Protein AF-W7RPE2-F1 (afdb_monomer_lite)

Organism: NCBI:txid1400869

Sequence (243 aa):
MKKHIITFIVGAVLLGYTIPGNITFANENDTIQVTQNTLVLENIQQNDRIDFTDFDLEKEIDSLPSVHEMTVEEKKLFDELVNEEVGKHGQANPELYKQVLTDFFDESSGHAGDLNYAANVLENKTLINNDISTMGWDWIPDIKIGTNLAGSILNVAIGVAVGGGVGAIQGFIVAKGKKEAQRIFTKTVTSKLTEWGAPKLAIFVGAAVAIALDYSDIGAKIAEYLDSKDSKPNNGWIEIYEF

Radius of gyration: 23.27 Å; chains: 1; bounding box: 54×70×54 Å

Foldseek 3Di:
DDDDWDWDADADDDPPDGDGDTDTDPDPPDDDPPDVPDPDPPDPPDDPPPPLVPPPVDDDDPDQAALVPDDPLLVVQLLQLLLVLLVVQVVVHSVQSSVLLNLCRHVVNVCPLPQVCSACSVVVVPPPPPVPDDPDVPPDPFRKHFLSSQLSNLSSQLQSLLPGHPCSLVVCCVVPNLVVSLVSSLSSNCVSLVSNQQNVLSSCSSVQQSVLNVDPSSSSSSSLSSQCVAPNRPPRMHTNPRD

Secondary structure (DSSP, 8-state):
-PPPP--------STT----PPP--SSTT------S---------S-----GGG----S---PPPPGGGS-HHHHHHHHHHHHHHHHHH-TT-HHHHHHHHHHHH-GGGT-TT-HHHHHHHHTT--S-------TTT--S---EEEHHHHHHHHHHHHHHHTT-STTHHHHHHHHH-HHHHHHHHHHHHHHHHHHTT-TTTHHHHHHHHHHHTTSS-HHHHHHHHHHTTSSSTTSSEEESS--

pLDDT: mean 70.47, std 23.8, range [27.98, 95.81]

Structure (mmCIF, N/CA/C/O backbone):
data_AF-W7RPE2-F1
#
_entry.id   AF-W7RPE2-F1
#
loop_
_atom_site.group_PDB
_atom_site.id
_atom_site.type_symbol
_atom_site.label_atom_id
_atom_site.label_alt_id
_atom_site.label_comp_id
_atom_site.label_asym_id
_atom_site.label_entity_id
_atom_site.label_seq_id
_atom_site.pdbx_PDB_ins_code
_atom_site.Cartn_x
_atom_site.Cartn_y
_atom_site.Cartn_z
_atom_site.occupancy
_atom_site.B_iso_or_equiv
_atom_site.auth_seq_id
_atom_site.auth_comp_id
_atom_site.auth_asym_id
_atom_site.auth_atom_id
_atom_site.pdbx_PDB_model_num
ATOM 1 N N . MET A 1 1 ? -31.484 -53.848 17.683 1.00 37.12 1 MET A N 1
ATOM 2 C CA . MET A 1 1 ? -30.525 -53.091 18.519 1.00 37.12 1 MET A CA 1
ATOM 3 C C . MET A 1 1 ? -31.069 -51.684 18.706 1.00 37.12 1 MET A C 1
ATOM 5 O O . MET A 1 1 ? -31.415 -51.058 17.712 1.00 37.12 1 MET A O 1
ATOM 9 N N . LYS A 1 2 ? -31.254 -51.230 19.953 1.00 29.64 2 LYS A N 1
ATOM 10 C CA . LYS A 1 2 ? -31.721 -49.866 20.251 1.00 29.64 2 LYS A CA 1
ATOM 11 C C . LYS A 1 2 ? -30.578 -48.892 19.942 1.00 29.64 2 LYS A C 1
ATOM 13 O O . LYS A 1 2 ? -29.489 -49.080 20.465 1.00 29.64 2 LYS A O 1
ATOM 18 N N . LYS A 1 3 ? -30.814 -47.896 19.083 1.00 33.03 3 LYS A N 1
ATOM 19 C CA . LYS A 1 3 ? -29.868 -46.793 18.855 1.00 33.03 3 LYS A CA 1
ATOM 20 C C . LYS A 1 3 ? -29.970 -45.831 20.039 1.00 33.03 3 LYS A C 1
ATOM 22 O O . LYS A 1 3 ? -31.058 -45.326 20.309 1.00 33.03 3 LYS A O 1
ATOM 27 N N . HIS A 1 4 ? -28.870 -45.607 20.749 1.00 30.17 4 HIS A N 1
ATOM 28 C CA . HIS A 1 4 ? -28.770 -44.536 21.734 1.00 30.17 4 HIS A CA 1
ATOM 29 C C . HIS A 1 4 ? -28.265 -43.281 21.023 1.00 30.17 4 HIS A C 1
ATOM 31 O O . HIS A 1 4 ? -27.186 -43.278 20.445 1.00 30.17 4 HIS A O 1
ATOM 37 N N . ILE A 1 5 ? -29.100 -42.243 20.997 1.00 32.38 5 ILE A N 1
ATOM 38 C CA . ILE A 1 5 ? -28.743 -40.930 20.460 1.00 32.38 5 ILE A CA 1
ATOM 39 C C . ILE A 1 5 ? -28.121 -40.155 21.619 1.00 32.38 5 ILE A C 1
ATOM 41 O O . ILE A 1 5 ? -28.799 -39.903 22.614 1.00 32.38 5 ILE A O 1
ATOM 45 N N . ILE A 1 6 ? -26.842 -39.808 21.501 1.00 34.44 6 ILE A N 1
ATOM 46 C CA . ILE A 1 6 ? -26.163 -38.909 22.436 1.00 34.44 6 ILE A CA 1
ATOM 47 C C . ILE A 1 6 ? -25.953 -37.584 21.704 1.00 34.44 6 ILE A C 1
ATOM 49 O O . ILE A 1 6 ? -25.264 -37.531 20.688 1.00 34.44 6 ILE A O 1
ATOM 53 N N . THR A 1 7 ? -26.591 -36.526 22.199 1.00 33.78 7 THR A N 1
ATOM 54 C CA . THR A 1 7 ? -26.496 -35.167 21.653 1.00 33.78 7 THR A CA 1
ATOM 55 C C . THR A 1 7 ? -25.510 -34.363 22.493 1.00 33.78 7 THR A C 1
ATOM 57 O O . THR A 1 7 ? -25.708 -34.228 23.699 1.00 33.78 7 THR A O 1
ATOM 60 N N . PHE A 1 8 ? -24.479 -33.798 21.865 1.00 30.08 8 PHE A N 1
ATOM 61 C CA . PHE A 1 8 ? -23.602 -32.806 22.488 1.00 30.08 8 PHE A CA 1
ATOM 62 C C . PHE A 1 8 ? -23.803 -31.446 21.820 1.00 30.08 8 PHE A C 1
ATOM 64 O O . PHE A 1 8 ? -23.821 -31.351 20.596 1.00 30.08 8 PHE A O 1
ATOM 71 N N . ILE A 1 9 ? -23.937 -30.398 22.635 1.00 32.81 9 ILE A N 1
ATOM 72 C CA . ILE A 1 9 ? -23.959 -29.006 22.180 1.00 32.81 9 ILE A CA 1
ATOM 73 C C . ILE A 1 9 ? -22.519 -28.496 22.240 1.00 32.81 9 ILE A C 1
ATOM 75 O O . ILE A 1 9 ? -21.956 -28.375 23.327 1.00 32.81 9 ILE A O 1
ATOM 79 N N . VAL A 1 10 ? -21.920 -28.196 21.088 1.00 35.25 10 VAL A N 1
ATOM 80 C CA . VAL A 1 10 ? -20.624 -27.507 21.023 1.00 35.25 10 VAL A CA 1
ATOM 81 C C . VAL A 1 10 ? -20.899 -26.020 20.824 1.00 35.25 10 VAL A C 1
ATOM 83 O O . VAL A 1 10 ? -21.391 -25.609 19.778 1.00 35.25 10 VAL A O 1
ATOM 86 N N . GLY A 1 11 ? -20.631 -25.213 21.851 1.00 29.70 11 GLY A N 1
ATOM 87 C CA . GLY A 1 11 ? -20.776 -23.760 21.785 1.00 29.70 11 GLY A CA 1
ATOM 88 C C . GLY A 1 11 ? -19.492 -23.098 21.292 1.00 29.70 11 GLY A C 1
ATOM 89 O O . GLY A 1 11 ? -18.491 -23.109 22.004 1.00 29.70 11 GLY A O 1
ATOM 90 N N . ALA A 1 12 ? -19.522 -22.481 20.111 1.00 36.66 12 ALA A N 1
ATOM 91 C CA . ALA A 1 12 ? -18.551 -21.452 19.750 1.00 36.66 12 ALA A CA 1
ATOM 92 C C . ALA A 1 12 ? -19.013 -20.123 20.368 1.00 36.66 12 ALA A C 1
ATOM 94 O O . ALA A 1 12 ? -20.114 -19.655 20.083 1.00 36.66 12 ALA A O 1
ATOM 95 N N . VAL A 1 13 ? -18.202 -19.533 21.251 1.00 29.17 13 VAL A N 1
ATOM 96 C CA . VAL A 1 13 ? -18.510 -18.244 21.889 1.00 29.17 13 VAL A CA 1
ATOM 97 C C . VAL A 1 13 ? -18.000 -17.121 20.987 1.00 29.17 13 VAL A C 1
ATOM 99 O O . VAL A 1 13 ? -16.856 -16.695 21.097 1.00 29.17 13 VAL A O 1
ATOM 102 N N . LEU A 1 14 ? -18.863 -16.638 20.093 1.00 32.47 14 LEU A N 1
ATOM 103 C CA . LEU A 1 14 ? -18.762 -15.303 19.504 1.00 32.47 14 LEU A CA 1
ATOM 104 C C . LEU A 1 14 ? -19.916 -14.476 20.075 1.00 32.47 14 LEU A C 1
ATOM 106 O O . LEU A 1 14 ? -21.063 -14.909 20.003 1.00 32.47 14 LEU A O 1
ATOM 110 N N . LEU A 1 15 ? -19.586 -13.332 20.683 1.00 32.62 15 LEU A N 1
ATOM 111 C CA . LEU A 1 15 ? -20.485 -12.259 21.140 1.00 32.62 15 LEU A CA 1
ATOM 112 C C . LEU A 1 15 ? -21.997 -12.586 21.065 1.00 32.62 15 LEU A C 1
ATOM 114 O O . LEU A 1 15 ? -22.701 -12.169 20.150 1.00 32.62 15 LEU A O 1
ATOM 118 N N . GLY A 1 16 ? -22.494 -13.322 22.064 1.00 30.84 16 GLY A N 1
ATOM 119 C CA . GLY A 1 16 ? -23.918 -13.373 22.414 1.00 30.84 16 GLY A CA 1
ATOM 120 C C . GLY A 1 16 ? -24.843 -14.312 21.630 1.00 30.84 16 GLY A C 1
ATOM 121 O O . GLY A 1 16 ? -26.014 -14.370 21.994 1.00 30.84 16 GLY A O 1
ATOM 122 N N . TYR A 1 17 ? -24.378 -15.079 20.638 1.00 27.98 17 TYR A N 1
ATOM 123 C CA . TYR A 1 17 ? -25.250 -16.022 19.918 1.00 27.98 17 TYR A CA 1
ATOM 124 C C . TYR A 1 17 ? -24.670 -17.440 19.866 1.00 27.98 17 TYR A C 1
ATOM 126 O O . TYR A 1 17 ? -23.642 -17.693 19.245 1.00 27.98 17 TYR A O 1
ATOM 134 N N . THR A 1 18 ? -25.361 -18.392 20.499 1.00 30.91 18 THR A N 1
ATOM 135 C CA . THR A 1 18 ? -25.137 -19.831 20.313 1.00 30.91 18 THR A CA 1
ATOM 136 C C . THR A 1 18 ? -25.846 -20.295 19.043 1.00 30.91 18 THR A C 1
ATOM 138 O O . THR A 1 18 ? -27.068 -20.212 18.946 1.00 30.91 18 THR A O 1
ATOM 141 N N . ILE A 1 19 ? -25.094 -20.820 18.072 1.00 33.44 19 ILE A N 1
ATOM 142 C CA . ILE A 1 19 ? -25.664 -21.522 16.915 1.00 33.44 19 ILE A CA 1
ATOM 143 C C . ILE A 1 19 ? -25.763 -23.010 17.285 1.00 33.44 19 ILE A C 1
ATOM 145 O O . ILE A 1 19 ? -24.725 -23.656 17.438 1.00 33.44 19 ILE A O 1
ATOM 149 N N . PRO A 1 20 ? -26.964 -23.588 17.471 1.00 35.53 20 PRO A N 1
ATOM 150 C CA . PRO A 1 20 ? -27.087 -25.015 17.732 1.00 35.53 20 PRO A CA 1
ATOM 151 C C . PRO A 1 20 ? -26.826 -25.804 16.442 1.00 35.53 20 PRO A C 1
ATOM 153 O O . PRO A 1 20 ? -27.661 -25.842 15.541 1.00 35.53 20 PRO A O 1
ATOM 156 N N . GLY A 1 21 ? -25.662 -26.446 16.354 1.00 39.09 21 GLY A N 1
ATOM 157 C CA . GLY A 1 21 ? -25.383 -27.489 15.368 1.00 39.09 21 GLY A CA 1
ATOM 158 C C . GLY A 1 21 ? -25.576 -28.871 15.991 1.00 39.09 21 GLY A C 1
ATOM 159 O O . GLY A 1 21 ? -25.009 -29.152 17.044 1.00 39.09 21 GLY A O 1
ATOM 160 N N . ASN A 1 22 ? -26.358 -29.743 15.349 1.00 36.03 22 ASN A N 1
ATOM 161 C CA . ASN A 1 22 ? -26.479 -31.146 15.749 1.00 36.03 22 ASN A CA 1
ATOM 162 C C . ASN A 1 22 ? -25.513 -32.001 14.925 1.00 36.03 22 ASN A C 1
ATOM 164 O O . ASN A 1 22 ? -25.646 -32.086 13.706 1.00 36.03 22 ASN A O 1
ATOM 168 N N . ILE A 1 23 ? -24.588 -32.686 15.595 1.00 41.56 23 ILE A N 1
ATOM 169 C CA . ILE A 1 23 ? -23.753 -33.731 14.992 1.00 41.56 23 ILE A CA 1
ATOM 170 C C . ILE A 1 23 ? -24.341 -35.081 15.411 1.00 41.56 23 ILE A C 1
ATOM 172 O O . ILE A 1 23 ? -24.582 -35.311 16.596 1.00 41.56 23 ILE A O 1
ATOM 176 N N . THR A 1 24 ? -24.611 -35.964 14.447 1.00 37.72 24 THR A N 1
ATOM 177 C CA . THR A 1 24 ? -25.163 -37.304 14.709 1.00 37.72 24 THR A CA 1
ATOM 178 C C . THR A 1 24 ? -24.114 -38.358 14.373 1.00 37.72 24 THR A C 1
ATOM 180 O O . THR A 1 24 ? -23.660 -38.423 13.234 1.00 37.72 24 THR A O 1
ATOM 183 N N . PHE A 1 25 ? -23.748 -39.193 15.345 1.00 40.16 25 PHE A N 1
ATOM 184 C CA . PHE A 1 25 ? -22.798 -40.294 15.159 1.00 40.16 25 PHE A CA 1
ATOM 185 C C . PHE A 1 25 ? -23.534 -41.592 14.815 1.00 40.16 25 PHE A C 1
ATOM 187 O O . PHE A 1 25 ? -24.585 -41.891 15.388 1.00 40.16 25 PHE A O 1
ATOM 194 N N . ALA A 1 26 ? -22.992 -42.373 13.878 1.00 41.56 26 ALA A N 1
ATOM 195 C CA . ALA A 1 26 ? -23.563 -43.663 13.493 1.00 41.56 26 ALA A CA 1
ATOM 196 C C . ALA A 1 26 ? -23.026 -44.837 14.337 1.00 41.56 26 ALA A C 1
ATOM 198 O O . ALA A 1 26 ? -23.687 -45.878 14.386 1.00 41.56 26 ALA A O 1
ATOM 199 N N . ASN A 1 27 ? -21.875 -44.684 15.009 1.00 41.78 27 ASN A N 1
ATOM 200 C CA . ASN A 1 27 ? -21.252 -45.727 15.828 1.00 41.78 27 ASN A CA 1
ATOM 201 C C . ASN A 1 27 ? -20.347 -45.143 16.937 1.00 41.78 27 ASN A C 1
ATOM 203 O O . ASN A 1 27 ? -19.791 -44.061 16.777 1.00 41.78 27 ASN A O 1
ATOM 207 N N . GLU A 1 28 ? -20.175 -45.869 18.046 1.00 43.28 28 GLU A N 1
ATOM 208 C CA . GLU A 1 28 ? -19.451 -45.426 19.258 1.00 43.28 28 GLU A CA 1
ATOM 209 C C . GLU A 1 28 ? -17.918 -45.347 19.084 1.00 43.28 28 GLU A C 1
ATOM 211 O O . GLU A 1 28 ? -17.230 -44.830 19.959 1.00 43.28 28 GLU A O 1
ATOM 216 N N . ASN A 1 29 ? -17.382 -45.812 17.948 1.00 44.03 29 ASN A N 1
ATOM 217 C CA . ASN A 1 29 ? -15.938 -45.918 17.695 1.00 44.03 29 ASN A CA 1
ATOM 218 C C . ASN A 1 29 ? -15.415 -45.008 16.566 1.00 44.03 29 ASN A C 1
ATOM 220 O O . ASN A 1 29 ? -14.257 -45.145 16.171 1.00 44.03 29 ASN A O 1
ATOM 224 N N . ASP A 1 30 ? -16.228 -44.091 16.034 1.00 39.81 30 ASP A N 1
ATOM 225 C CA . ASP A 1 30 ? -15.765 -43.144 15.012 1.00 39.81 30 ASP A CA 1
ATOM 226 C C . ASP A 1 30 ? -14.932 -42.023 15.662 1.00 39.81 30 ASP A C 1
ATOM 228 O O . ASP A 1 30 ? -15.460 -41.078 16.247 1.00 39.81 30 ASP A O 1
ATOM 232 N N . THR A 1 31 ? -13.602 -42.113 15.571 1.00 37.03 31 THR A N 1
ATOM 233 C CA . THR A 1 31 ? -12.687 -41.032 15.975 1.00 37.03 31 THR A CA 1
ATOM 234 C C . THR A 1 31 ? -12.569 -39.971 14.879 1.00 37.03 31 THR A C 1
ATOM 236 O O . THR A 1 31 ? -12.119 -40.272 13.774 1.00 37.03 31 THR A O 1
ATOM 239 N N . ILE A 1 32 ? -12.896 -38.715 15.200 1.00 40.19 32 ILE A N 1
ATOM 240 C CA . ILE A 1 32 ? -12.646 -37.554 14.332 1.00 40.19 32 ILE A CA 1
ATOM 241 C C . ILE A 1 32 ? -11.187 -37.105 14.503 1.00 40.19 32 ILE A C 1
ATOM 243 O O . ILE A 1 32 ? -10.803 -36.613 15.562 1.00 40.19 32 ILE A O 1
ATOM 247 N N . GLN A 1 33 ? -10.382 -37.219 13.447 1.00 31.95 33 GLN A N 1
ATOM 248 C CA . GLN A 1 33 ? -9.136 -36.457 13.311 1.00 31.95 33 GLN A CA 1
ATOM 249 C C . GLN A 1 33 ? -9.507 -35.054 12.813 1.00 31.95 33 GLN A C 1
ATOM 251 O O . GLN A 1 33 ? -9.778 -34.864 11.626 1.00 31.95 33 GLN A O 1
ATOM 256 N N . VAL A 1 34 ? -9.570 -34.070 13.715 1.00 35.16 34 VAL A N 1
ATOM 257 C CA . VAL A 1 34 ? -9.759 -32.661 13.336 1.00 35.16 34 VAL A CA 1
ATOM 258 C C . VAL A 1 34 ? -8.473 -32.179 12.668 1.00 35.16 34 VAL A C 1
ATOM 260 O O . VAL A 1 34 ? -7.540 -31.726 13.324 1.00 35.16 34 VAL A O 1
ATOM 263 N N . THR A 1 35 ? -8.413 -32.302 11.346 1.00 27.98 35 THR A N 1
ATOM 264 C CA . THR A 1 35 ? -7.398 -31.625 10.537 1.00 27.98 35 THR A CA 1
ATOM 265 C C . THR A 1 35 ? -7.920 -30.214 10.279 1.00 27.98 35 THR A C 1
ATOM 267 O O . THR A 1 35 ? -9.010 -30.069 9.733 1.00 27.98 35 THR A O 1
ATOM 270 N N . GLN A 1 36 ? -7.187 -29.171 10.681 1.00 35.00 36 GLN A N 1
ATOM 271 C CA . GLN A 1 36 ? -7.618 -27.761 10.603 1.00 35.00 36 GLN A CA 1
ATOM 272 C C . GLN A 1 36 ? -7.853 -27.200 9.182 1.00 35.00 36 GLN A C 1
ATOM 274 O O . GLN A 1 36 ? -8.081 -26.007 9.026 1.00 35.00 36 GLN A O 1
ATOM 279 N N . ASN A 1 37 ? -7.874 -28.033 8.143 1.00 34.44 37 ASN A N 1
ATOM 280 C CA . ASN A 1 37 ? -7.958 -27.601 6.750 1.00 34.44 37 ASN A CA 1
ATOM 281 C C . ASN A 1 37 ? -9.188 -28.165 6.033 1.00 34.44 37 ASN A C 1
ATOM 283 O O . ASN A 1 37 ? -9.047 -28.761 4.972 1.00 34.44 37 ASN A O 1
ATOM 287 N N . THR A 1 38 ? -10.390 -27.975 6.586 1.00 31.88 38 THR A N 1
ATOM 288 C CA . THR A 1 38 ? -11.629 -28.287 5.853 1.00 31.88 38 THR A CA 1
ATOM 289 C C . THR A 1 38 ? -12.805 -27.426 6.332 1.00 31.88 38 THR A C 1
ATOM 291 O O . THR A 1 38 ? -13.733 -27.917 6.966 1.00 31.88 38 THR A O 1
ATOM 294 N N . LEU A 1 39 ? -12.797 -26.129 6.015 1.00 32.56 39 LEU A N 1
ATOM 295 C CA . LEU A 1 39 ? -14.050 -25.398 5.796 1.00 32.56 39 LEU A CA 1
ATOM 296 C C . LEU A 1 39 ? -14.233 -25.302 4.285 1.00 32.56 39 LEU A C 1
ATOM 298 O O . LEU A 1 39 ? -13.661 -24.446 3.616 1.00 32.56 39 LEU A O 1
ATOM 302 N N . VAL A 1 40 ? -14.955 -26.287 3.754 1.00 31.06 40 VAL A N 1
ATOM 303 C CA . VAL A 1 40 ? -15.315 -26.382 2.343 1.00 31.06 40 VAL A CA 1
ATOM 304 C C . VAL A 1 40 ? -16.199 -25.193 1.984 1.00 31.06 40 VAL A C 1
ATOM 306 O O . VAL A 1 40 ? -17.239 -24.953 2.595 1.00 31.06 40 VAL A O 1
ATOM 309 N N . LEU A 1 41 ? -15.738 -24.472 0.967 1.00 34.91 41 LEU A N 1
ATOM 310 C CA . LEU A 1 41 ? -16.466 -23.508 0.157 1.00 34.91 41 LEU A CA 1
ATOM 311 C C . LEU A 1 41 ? -17.686 -24.179 -0.489 1.00 34.91 41 LEU A C 1
ATOM 313 O O . LEU A 1 41 ? -17.629 -24.610 -1.634 1.00 34.91 41 LEU A O 1
ATOM 317 N N . GLU A 1 42 ? -18.805 -24.249 0.220 1.00 32.47 42 GLU A N 1
ATOM 318 C CA . GLU A 1 42 ? -20.094 -24.600 -0.377 1.00 32.47 42 GLU A CA 1
ATOM 319 C C . GLU A 1 42 ? -21.146 -23.583 0.057 1.00 32.47 42 GLU A C 1
ATOM 321 O O . GLU A 1 42 ? -21.873 -23.785 1.024 1.00 32.47 42 GLU A O 1
ATOM 326 N N . ASN A 1 43 ? -21.145 -22.434 -0.633 1.00 31.16 43 ASN A N 1
ATOM 327 C CA . ASN A 1 43 ? -22.331 -21.658 -1.037 1.00 31.16 43 ASN A CA 1
ATOM 328 C C . ASN A 1 43 ? -21.941 -20.336 -1.730 1.00 31.16 43 ASN A C 1
ATOM 330 O O . ASN A 1 43 ? -22.475 -19.275 -1.420 1.00 31.16 43 ASN A O 1
ATOM 334 N N . ILE A 1 44 ? -21.045 -20.385 -2.722 1.00 35.22 44 ILE A N 1
ATOM 335 C CA . ILE A 1 44 ? -21.031 -19.339 -3.755 1.00 35.22 44 ILE A CA 1
ATOM 336 C C . ILE A 1 44 ? -21.956 -19.834 -4.864 1.00 35.22 44 ILE A C 1
ATOM 338 O O . ILE A 1 44 ? -21.518 -20.363 -5.885 1.00 35.22 44 ILE A O 1
ATOM 342 N N . GLN A 1 45 ? -23.266 -19.726 -4.632 1.00 33.38 45 GLN A N 1
ATOM 343 C CA . GLN A 1 45 ? -24.191 -19.728 -5.754 1.00 33.38 45 GLN A CA 1
ATOM 344 C C . GLN A 1 45 ? -23.965 -18.430 -6.525 1.00 33.38 45 GLN A 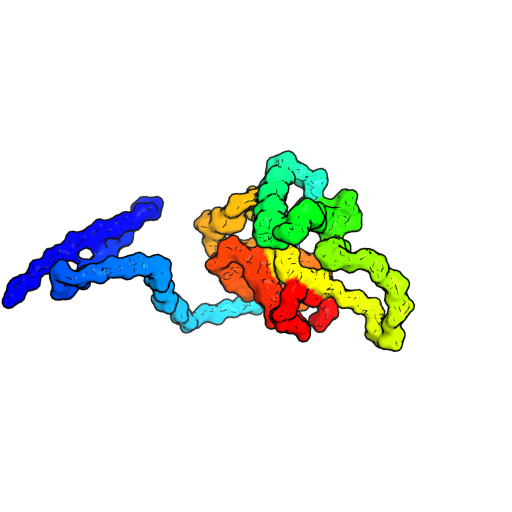C 1
ATOM 346 O O . GLN A 1 45 ? -24.272 -17.337 -6.055 1.00 33.38 45 GLN A O 1
ATOM 351 N N . GLN A 1 46 ? -23.376 -18.583 -7.709 1.00 41.22 46 GLN A N 1
ATOM 352 C CA . GLN A 1 46 ? -23.446 -17.629 -8.805 1.00 41.22 46 GLN A CA 1
ATOM 353 C C . GLN A 1 46 ? -24.879 -17.091 -8.924 1.00 41.22 46 GLN A C 1
ATOM 355 O O . GLN A 1 46 ? -25.746 -17.857 -9.334 1.00 41.22 46 GLN A O 1
ATOM 360 N N . ASN A 1 47 ? -25.122 -15.816 -8.593 1.00 33.16 47 ASN A N 1
ATOM 361 C CA . ASN A 1 47 ? -25.777 -14.883 -9.523 1.00 33.16 47 ASN A CA 1
ATOM 362 C C . ASN A 1 47 ? -25.845 -13.405 -9.082 1.00 33.16 47 ASN A C 1
ATOM 364 O O . ASN A 1 47 ? -26.709 -12.687 -9.578 1.00 33.16 47 ASN A O 1
ATOM 368 N N . ASP A 1 48 ? -24.941 -12.898 -8.244 1.00 33.78 48 ASP A N 1
ATOM 369 C CA . ASP A 1 48 ? -24.760 -11.444 -8.181 1.00 33.78 48 ASP A CA 1
ATOM 370 C C . ASP A 1 48 ? -23.716 -11.072 -9.232 1.00 33.78 48 ASP A C 1
ATOM 372 O O . ASP A 1 48 ? -22.512 -11.040 -8.979 1.00 33.78 48 ASP A O 1
ATOM 376 N N . ARG A 1 49 ? -24.179 -10.850 -10.470 1.00 32.03 49 ARG A N 1
ATOM 377 C CA . ARG A 1 49 ? -23.418 -10.038 -11.423 1.00 32.03 49 ARG A CA 1
ATOM 378 C C . ARG A 1 49 ? -23.204 -8.693 -10.738 1.00 32.03 49 ARG A C 1
ATOM 380 O O . ARG A 1 49 ? -24.126 -7.887 -10.685 1.00 32.03 49 ARG A O 1
ATOM 387 N N . ILE A 1 50 ? -22.015 -8.492 -10.177 1.00 39.75 50 ILE A N 1
ATOM 388 C CA . ILE A 1 50 ? -21.577 -7.184 -9.707 1.00 39.75 50 ILE A CA 1
ATOM 389 C C . ILE A 1 50 ? -21.607 -6.287 -10.945 1.00 39.75 50 ILE A C 1
ATOM 391 O O . ILE A 1 50 ? -20.812 -6.459 -11.870 1.00 39.75 50 ILE A O 1
ATOM 395 N N . ASP A 1 51 ? -22.608 -5.417 -11.009 1.00 37.16 51 ASP A N 1
ATOM 396 C CA . ASP A 1 51 ? -22.736 -4.425 -12.062 1.00 37.16 51 ASP A CA 1
ATOM 397 C C . ASP A 1 51 ? -21.728 -3.312 -11.769 1.00 37.16 51 ASP A C 1
ATOM 399 O O . ASP A 1 51 ? -21.939 -2.458 -10.911 1.00 37.16 51 ASP A O 1
ATOM 403 N N . PHE A 1 52 ? -20.573 -3.384 -12.430 1.00 41.84 52 PHE A N 1
ATOM 404 C CA . PHE A 1 52 ? -19.489 -2.414 -12.277 1.00 41.84 52 PHE A CA 1
ATOM 405 C C . PHE A 1 52 ? -19.753 -1.093 -13.019 1.00 41.84 52 PHE A C 1
ATOM 407 O O . PHE A 1 52 ? -18.906 -0.204 -12.969 1.00 41.84 52 PHE A O 1
ATOM 414 N N . THR A 1 53 ? -20.888 -0.946 -13.717 1.00 39.00 53 THR A N 1
ATOM 415 C CA . THR A 1 53 ? -21.188 0.269 -14.492 1.00 39.00 53 THR A CA 1
ATOM 416 C C . THR A 1 53 ? -21.689 1.442 -13.649 1.00 39.00 53 THR A C 1
ATOM 418 O O . THR A 1 53 ? -21.763 2.551 -14.166 1.00 39.00 53 THR A O 1
ATOM 421 N N . ASP A 1 54 ? -21.940 1.230 -12.353 1.00 35.03 54 ASP A N 1
ATOM 422 C CA . A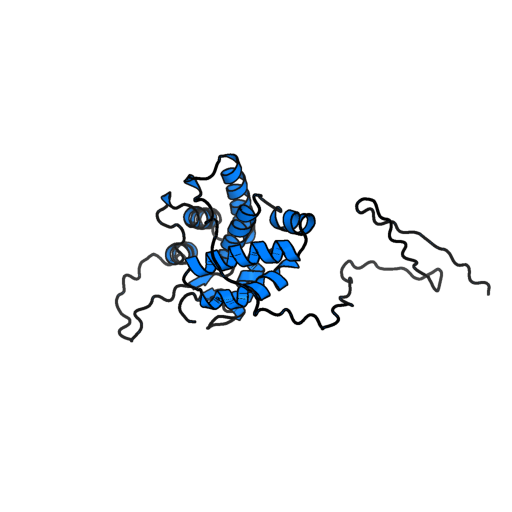SP A 1 54 ? -22.481 2.242 -11.431 1.00 35.03 54 ASP A CA 1
ATOM 423 C C . ASP A 1 54 ? -21.402 2.875 -10.520 1.00 35.03 54 ASP A C 1
ATOM 425 O O . ASP A 1 54 ? -21.702 3.473 -9.484 1.00 35.03 54 ASP A O 1
ATOM 429 N N . PHE A 1 55 ? -20.113 2.728 -10.867 1.00 43.50 55 PHE A N 1
ATOM 430 C CA . PHE A 1 55 ? -19.024 3.423 -10.172 1.00 43.50 55 PHE A CA 1
ATOM 431 C C . PHE A 1 55 ? -18.967 4.878 -10.645 1.00 43.50 55 PHE A C 1
ATOM 433 O O . PHE A 1 55 ? -18.144 5.257 -11.479 1.00 43.50 55 PHE A O 1
ATOM 440 N N . ASP A 1 56 ? -19.894 5.677 -10.126 1.00 38.62 56 ASP A N 1
ATOM 441 C CA . ASP A 1 56 ? -19.944 7.114 -10.357 1.00 38.62 56 ASP A CA 1
ATOM 442 C C . ASP A 1 56 ? -18.697 7.760 -9.719 1.00 38.62 56 ASP A C 1
ATOM 444 O O . ASP A 1 56 ? -18.578 7.913 -8.500 1.00 38.62 56 ASP A O 1
ATOM 448 N N . LEU A 1 57 ? -17.700 8.031 -10.566 1.00 46.38 57 LEU A N 1
ATOM 449 C CA . LEU A 1 57 ? -16.339 8.480 -10.241 1.00 46.38 57 LEU A CA 1
ATOM 450 C C . LEU A 1 57 ? -16.256 9.970 -9.861 1.00 46.38 57 LEU A C 1
ATOM 452 O O . LEU A 1 57 ? -15.181 10.573 -9.915 1.00 46.38 57 LEU A O 1
ATOM 456 N N . GLU A 1 58 ? -17.365 10.601 -9.480 1.00 37.84 58 GLU A N 1
ATOM 457 C CA . GLU A 1 58 ? -17.374 12.035 -9.208 1.00 37.84 58 GLU A CA 1
ATOM 458 C C . GLU A 1 58 ? -16.879 12.379 -7.789 1.00 37.84 58 GLU A C 1
ATOM 460 O O . GLU A 1 58 ? -17.534 12.151 -6.774 1.00 37.84 58 GLU A O 1
ATOM 465 N N . LYS A 1 59 ? -15.647 12.915 -7.780 1.00 45.62 59 LYS A N 1
ATOM 466 C CA . LYS A 1 59 ? -15.071 13.977 -6.929 1.00 45.62 59 LYS A CA 1
ATOM 467 C C . LYS A 1 59 ? -15.673 14.182 -5.533 1.00 45.62 59 LYS A C 1
ATOM 469 O O . LYS A 1 59 ? -16.662 14.882 -5.371 1.00 45.62 59 LYS A O 1
ATOM 474 N N . GLU A 1 60 ? -14.938 13.726 -4.527 1.00 39.75 60 GLU A N 1
ATOM 475 C CA . GLU A 1 60 ? -14.031 14.561 -3.717 1.00 39.75 60 GLU A CA 1
ATOM 476 C C . GLU A 1 60 ? -13.213 13.564 -2.885 1.00 39.75 60 GLU A C 1
ATOM 478 O O . GLU A 1 60 ? -13.757 12.790 -2.096 1.00 39.75 60 GLU A O 1
ATOM 483 N N . ILE A 1 61 ? -11.930 13.438 -3.214 1.00 48.66 61 ILE A N 1
ATOM 484 C CA . ILE A 1 61 ? -11.009 12.553 -2.506 1.00 48.66 61 ILE A CA 1
ATOM 485 C C . ILE A 1 61 ? -10.317 13.447 -1.491 1.00 48.66 61 ILE A C 1
ATOM 487 O O . ILE A 1 61 ? -9.627 14.379 -1.900 1.00 48.66 61 ILE A O 1
ATOM 491 N N . ASP A 1 62 ? -10.483 13.168 -0.200 1.00 52.62 62 ASP A N 1
ATOM 492 C CA . ASP A 1 62 ? -9.518 13.657 0.779 1.00 52.62 62 ASP A CA 1
ATOM 493 C C . ASP A 1 62 ? -8.189 12.983 0.428 1.00 52.62 62 ASP A C 1
ATOM 495 O O . ASP A 1 62 ? -8.007 11.779 0.639 1.00 52.62 62 ASP A O 1
ATOM 499 N N . SER A 1 63 ? -7.297 13.731 -0.226 1.00 63.34 63 SER A N 1
ATOM 500 C CA . SER A 1 63 ? -5.914 13.309 -0.418 1.00 63.34 63 SER A CA 1
ATOM 501 C C . SER A 1 63 ? -5.355 12.949 0.952 1.00 63.34 63 SER A C 1
ATOM 503 O O . SER A 1 63 ? -5.521 13.719 1.899 1.00 63.34 63 SER A O 1
ATOM 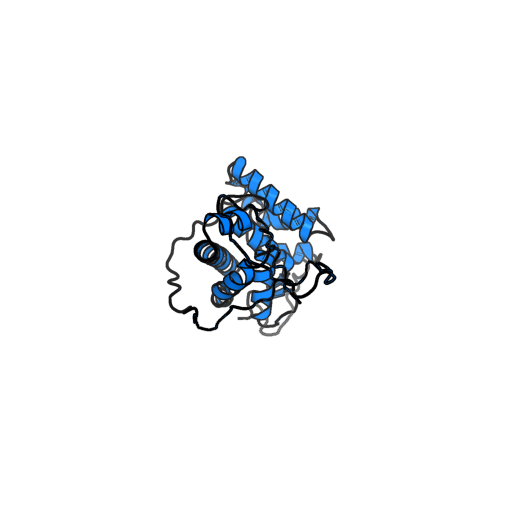505 N N . LEU A 1 64 ? -4.726 11.777 1.071 1.00 77.31 64 LEU A N 1
ATOM 506 C CA . LEU A 1 64 ? -4.077 11.401 2.327 1.00 77.31 64 LEU A CA 1
ATOM 507 C C . LEU A 1 64 ? -3.106 12.518 2.736 1.00 77.31 64 LEU A C 1
ATOM 509 O O . LEU A 1 64 ? -2.348 12.962 1.869 1.00 77.31 64 LEU A O 1
ATOM 513 N N . PRO A 1 65 ? -3.121 12.966 4.006 1.00 78.06 65 PRO A N 1
ATOM 514 C CA . PRO A 1 65 ? -2.205 14.001 4.455 1.00 78.06 65 PRO A CA 1
ATOM 515 C C . PRO A 1 65 ? -0.768 13.514 4.302 1.00 78.06 65 PRO A C 1
ATOM 517 O O . PRO A 1 65 ? -0.474 12.326 4.486 1.00 78.06 65 PRO A O 1
ATOM 520 N N . SER A 1 66 ? 0.125 14.443 3.985 1.00 80.75 66 SER A N 1
ATOM 521 C CA . SER A 1 66 ? 1.552 14.162 3.958 1.00 80.75 66 SER A CA 1
ATOM 522 C C . SER A 1 66 ? 2.052 13.811 5.363 1.00 80.75 66 SER A C 1
ATOM 524 O O . SER A 1 66 ? 1.533 14.319 6.358 1.00 80.75 66 SER A O 1
ATOM 526 N N . VAL A 1 67 ? 3.078 12.962 5.484 1.00 82.62 67 VAL A N 1
ATOM 527 C CA . VAL A 1 67 ? 3.601 12.509 6.794 1.00 82.62 67 VAL A CA 1
ATOM 528 C C . VAL A 1 67 ? 3.978 13.679 7.708 1.00 82.62 67 VAL A C 1
ATOM 530 O O . VAL A 1 67 ? 3.735 13.617 8.912 1.00 82.62 67 VAL A O 1
ATOM 533 N N . HIS A 1 68 ? 4.545 14.758 7.162 1.00 83.62 68 HIS A N 1
ATOM 534 C CA . HIS A 1 68 ? 4.930 15.933 7.949 1.00 83.62 68 HIS A CA 1
ATOM 535 C C . HIS A 1 68 ? 3.737 16.806 8.391 1.00 83.62 68 HIS A C 1
ATOM 537 O O . HIS A 1 68 ? 3.902 17.666 9.256 1.00 83.62 68 HIS A O 1
ATOM 543 N N . GLU A 1 69 ? 2.550 16.584 7.822 1.00 86.62 69 GLU A N 1
ATOM 544 C CA . GLU A 1 69 ? 1.294 17.253 8.182 1.00 86.62 69 GLU A CA 1
ATOM 545 C C . GLU A 1 69 ? 0.453 16.429 9.169 1.00 86.62 69 GLU A C 1
ATOM 547 O O . GLU A 1 69 ? -0.508 16.945 9.742 1.00 86.62 69 GLU A O 1
ATOM 552 N N . MET A 1 70 ? 0.817 15.162 9.394 1.00 89.00 70 MET A N 1
ATOM 553 C CA . MET A 1 70 ? 0.132 14.284 10.339 1.00 89.00 70 MET A CA 1
ATOM 554 C C . MET A 1 70 ? 0.289 14.776 11.781 1.00 89.00 70 MET A C 1
ATOM 556 O O . MET A 1 70 ? 1.362 15.201 12.222 1.00 89.00 70 MET A O 1
ATOM 560 N N . THR A 1 71 ? -0.778 14.632 12.565 1.00 91.06 71 THR A N 1
ATOM 561 C CA . THR A 1 71 ? -0.704 14.749 14.026 1.00 91.06 71 THR A CA 1
ATOM 562 C C . THR A 1 71 ? 0.236 13.692 14.615 1.00 91.06 71 THR A C 1
ATOM 564 O O . THR A 1 71 ? 0.592 12.703 13.972 1.00 91.06 71 THR A O 1
ATOM 567 N N . VAL A 1 72 ? 0.640 13.868 15.876 1.00 91.62 72 VAL A N 1
ATOM 568 C CA . VAL A 1 72 ? 1.527 12.914 16.567 1.00 91.62 72 VAL A CA 1
ATOM 569 C C . VAL A 1 72 ? 0.903 11.515 16.610 1.00 91.62 72 VAL A C 1
ATOM 571 O O . VAL A 1 72 ? 1.597 10.511 16.439 1.00 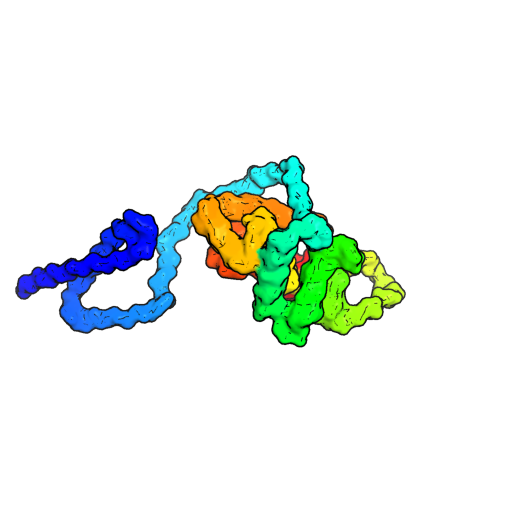91.62 72 VAL A O 1
ATOM 574 N N . GLU A 1 73 ? -0.409 11.447 16.814 1.00 88.62 73 GLU A N 1
ATOM 575 C CA . GLU A 1 73 ? -1.187 10.216 16.844 1.00 88.62 73 GLU A CA 1
ATOM 576 C C . GLU A 1 73 ? -1.272 9.561 15.461 1.00 88.62 73 GLU A C 1
ATOM 578 O O . GLU A 1 73 ? -0.989 8.369 15.341 1.00 88.62 73 GLU A O 1
ATOM 583 N N . GLU A 1 74 ? -1.601 10.324 14.417 1.00 87.25 74 GLU A N 1
ATOM 584 C CA . GLU A 1 74 ? -1.657 9.821 13.037 1.00 87.25 74 GLU A CA 1
ATOM 585 C C . GLU A 1 74 ? -0.291 9.325 12.570 1.00 87.25 74 GLU A C 1
ATOM 587 O O . GLU A 1 74 ? -0.187 8.214 12.051 1.00 87.25 74 GLU A O 1
ATOM 592 N N . LYS A 1 75 ? 0.772 10.089 12.846 1.00 92.06 75 LYS A N 1
ATOM 593 C CA . LYS A 1 75 ? 2.139 9.696 12.508 1.00 92.06 75 LYS A CA 1
ATOM 594 C C . LYS A 1 75 ? 2.538 8.400 13.210 1.00 92.06 75 LYS A C 1
ATOM 596 O O . LYS A 1 75 ? 3.201 7.557 12.615 1.00 92.06 75 LYS A O 1
ATOM 601 N N . LYS A 1 76 ? 2.130 8.204 14.466 1.00 92.44 76 LYS A N 1
ATOM 602 C CA . LYS A 1 76 ? 2.401 6.952 15.181 1.00 92.44 76 LYS A CA 1
ATOM 603 C C . LYS A 1 76 ? 1.732 5.759 14.492 1.00 92.44 76 LYS A C 1
ATOM 605 O O . LYS A 1 76 ? 2.375 4.728 14.320 1.00 92.44 76 LYS A O 1
ATOM 610 N N . LEU A 1 77 ? 0.464 5.896 14.102 1.00 90.56 77 LEU A N 1
ATOM 611 C CA . LEU A 1 77 ? -0.268 4.840 13.394 1.00 90.56 77 LEU A CA 1
ATOM 612 C C . LEU A 1 77 ? 0.339 4.576 12.009 1.00 90.56 77 LEU A C 1
ATOM 614 O O . LEU A 1 77 ? 0.491 3.422 11.617 1.00 90.56 77 LEU A O 1
ATOM 618 N N . PHE A 1 78 ? 0.752 5.631 11.305 1.00 93.56 78 PHE A N 1
ATOM 619 C CA . PHE A 1 78 ? 1.499 5.534 10.055 1.00 93.56 78 PHE A CA 1
ATOM 620 C C . PHE A 1 78 ? 2.812 4.758 10.236 1.00 93.56 78 PHE A C 1
ATOM 622 O O . PHE A 1 78 ? 3.059 3.790 9.519 1.00 93.56 78 PHE A O 1
ATOM 629 N N . ASP A 1 79 ? 3.626 5.122 11.231 1.00 95.06 79 ASP A N 1
ATOM 630 C CA . ASP A 1 79 ? 4.897 4.453 11.517 1.00 95.06 79 ASP A CA 1
ATOM 631 C C . ASP A 1 79 ? 4.674 2.963 11.859 1.00 95.06 79 ASP A C 1
ATOM 633 O O . ASP A 1 79 ? 5.470 2.106 11.470 1.00 95.06 79 ASP A O 1
ATOM 637 N N . GLU A 1 80 ? 3.591 2.627 12.568 1.00 94.19 80 GLU A N 1
ATOM 638 C CA . GLU A 1 80 ? 3.186 1.245 12.857 1.00 94.19 80 GLU A CA 1
ATOM 639 C C . GLU A 1 80 ? 2.873 0.449 11.577 1.00 94.19 80 GLU A C 1
ATOM 641 O O . GLU A 1 80 ? 3.383 -0.664 11.429 1.00 94.19 80 GLU A O 1
ATOM 646 N N . LEU A 1 81 ? 2.113 1.025 10.637 1.00 94.25 81 LEU A N 1
ATOM 647 C CA . LEU A 1 81 ? 1.836 0.411 9.329 1.00 94.25 81 LEU A CA 1
ATOM 648 C C . LEU A 1 81 ? 3.122 0.208 8.521 1.00 94.25 81 LEU A C 1
ATOM 650 O O . LEU A 1 81 ? 3.363 -0.880 8.003 1.00 94.25 81 LEU A O 1
ATOM 654 N N . VAL A 1 82 ? 3.979 1.230 8.449 1.00 95.75 82 VAL A N 1
ATOM 655 C CA . VAL A 1 82 ? 5.262 1.148 7.735 1.00 95.75 82 VAL A CA 1
ATOM 656 C C . VAL A 1 82 ? 6.127 0.028 8.308 1.00 95.75 82 VAL A C 1
ATOM 658 O O . VAL A 1 82 ? 6.677 -0.773 7.555 1.00 95.75 82 VAL A O 1
ATOM 661 N N . ASN A 1 83 ? 6.234 -0.077 9.635 1.00 95.31 83 ASN A N 1
ATOM 662 C CA . ASN A 1 83 ? 7.026 -1.132 10.269 1.00 95.31 83 ASN A CA 1
ATOM 663 C C . ASN A 1 83 ? 6.444 -2.535 10.014 1.00 95.31 83 ASN A C 1
ATOM 665 O O . ASN A 1 83 ? 7.211 -3.485 9.849 1.00 95.31 83 ASN A O 1
ATOM 669 N N . GLU A 1 84 ? 5.116 -2.679 9.969 1.00 93.62 84 GLU A N 1
ATOM 670 C CA . GLU A 1 84 ? 4.465 -3.941 9.599 1.00 93.62 84 GLU A CA 1
ATOM 671 C C . GLU A 1 84 ? 4.836 -4.355 8.169 1.00 93.62 84 GLU A C 1
ATOM 673 O O . GLU A 1 84 ? 5.259 -5.490 7.938 1.00 93.62 84 GLU A O 1
ATOM 678 N N . GLU A 1 85 ? 4.744 -3.425 7.220 1.00 94.19 85 GLU A N 1
ATOM 679 C CA . GLU A 1 85 ? 5.065 -3.676 5.815 1.00 94.19 85 GLU A CA 1
ATOM 680 C C . GLU A 1 85 ? 6.553 -3.973 5.590 1.00 94.19 85 GLU A C 1
ATOM 682 O O . GLU A 1 85 ? 6.900 -4.898 4.852 1.00 94.19 85 GLU A O 1
ATOM 687 N N . VAL A 1 86 ? 7.445 -3.276 6.297 1.00 93.81 86 VAL A N 1
ATOM 688 C CA . VAL A 1 86 ? 8.886 -3.576 6.317 1.00 93.81 86 VAL A CA 1
ATOM 689 C C . VAL A 1 86 ? 9.145 -4.995 6.833 1.00 93.81 86 VAL A C 1
ATOM 691 O O . VAL A 1 86 ? 9.979 -5.707 6.276 1.00 93.81 86 VAL A O 1
ATOM 694 N N . GLY A 1 87 ? 8.416 -5.436 7.863 1.00 91.69 87 GLY A N 1
ATOM 695 C CA . GLY A 1 87 ? 8.530 -6.792 8.404 1.00 91.69 87 GLY A CA 1
ATOM 696 C C . GLY A 1 87 ? 8.089 -7.884 7.423 1.00 91.69 87 GLY A C 1
ATOM 697 O O . GLY A 1 87 ? 8.669 -8.972 7.420 1.00 91.69 87 GLY A O 1
ATOM 698 N N . LYS A 1 88 ? 7.094 -7.597 6.575 1.00 90.00 88 LYS A N 1
ATOM 699 C CA . LYS A 1 88 ? 6.594 -8.526 5.547 1.00 90.00 88 LYS A CA 1
ATOM 700 C C . LYS A 1 88 ? 7.515 -8.590 4.329 1.00 90.00 88 LYS A C 1
ATOM 702 O O . LYS A 1 88 ? 7.879 -9.682 3.897 1.00 90.00 88 LYS A O 1
ATOM 707 N N . HIS A 1 89 ? 7.906 -7.429 3.804 1.00 88.31 89 HIS A N 1
ATOM 708 C CA . HIS A 1 89 ? 8.455 -7.303 2.447 1.00 88.31 89 HIS A CA 1
ATOM 709 C C . HIS A 1 89 ? 9.889 -6.754 2.395 1.00 88.31 89 HIS A C 1
ATOM 711 O O . HIS A 1 89 ? 10.592 -6.959 1.408 1.00 88.31 89 HIS A O 1
ATOM 717 N N . GLY A 1 90 ? 10.373 -6.117 3.464 1.00 82.06 90 GLY A N 1
ATOM 718 C CA . GLY A 1 90 ? 11.667 -5.424 3.506 1.00 82.06 90 GLY A CA 1
ATOM 719 C C . GLY A 1 90 ? 12.897 -6.303 3.770 1.00 82.06 90 GLY A C 1
ATOM 720 O O . GLY A 1 90 ? 13.988 -5.768 3.935 1.00 82.06 90 GLY A O 1
ATOM 721 N N . GLN A 1 91 ? 12.763 -7.634 3.819 1.00 78.62 91 GLN A N 1
ATOM 722 C CA . GLN A 1 91 ? 13.767 -8.576 4.357 1.00 78.62 91 GLN A CA 1
ATOM 723 C C . GLN A 1 91 ? 15.215 -8.363 3.876 1.00 78.62 91 GLN A C 1
ATOM 725 O O . GLN A 1 91 ? 16.147 -8.508 4.665 1.00 78.62 91 GLN A O 1
ATOM 730 N N . ALA A 1 92 ? 15.421 -8.028 2.600 1.00 78.88 92 ALA A N 1
ATOM 731 C CA . ALA A 1 92 ? 16.759 -7.841 2.036 1.00 78.88 92 ALA A CA 1
ATOM 732 C C . ALA A 1 92 ? 17.447 -6.553 2.523 1.00 78.88 92 ALA A C 1
ATOM 734 O O . ALA A 1 92 ? 18.671 -6.523 2.652 1.00 78.88 92 ALA A O 1
ATOM 735 N N . ASN A 1 93 ? 16.674 -5.494 2.783 1.00 86.38 93 ASN A N 1
ATOM 736 C CA . ASN A 1 93 ? 17.174 -4.214 3.273 1.00 86.38 93 ASN A CA 1
ATOM 737 C C . ASN A 1 93 ? 16.049 -3.431 3.984 1.00 86.38 93 ASN A C 1
ATOM 739 O O . ASN A 1 93 ? 15.436 -2.546 3.380 1.00 86.38 93 ASN A O 1
ATOM 743 N N . PRO A 1 94 ? 15.748 -3.758 5.254 1.00 90.00 94 PRO A N 1
ATOM 744 C CA . PRO A 1 94 ? 14.566 -3.236 5.936 1.00 90.00 94 PRO A CA 1
ATOM 745 C C . PRO A 1 94 ? 14.634 -1.726 6.169 1.00 90.00 94 PRO A C 1
ATOM 747 O O . PRO A 1 94 ? 13.612 -1.054 6.075 1.00 90.00 94 PRO A O 1
ATOM 750 N N . GLU A 1 95 ? 15.827 -1.177 6.413 1.00 90.88 95 GLU A N 1
ATOM 751 C CA . GLU A 1 95 ? 16.008 0.266 6.614 1.00 90.88 95 GLU A CA 1
ATOM 752 C C . GLU A 1 95 ? 15.768 1.049 5.324 1.00 90.88 95 GLU A C 1
ATOM 754 O O . GLU A 1 95 ? 15.065 2.057 5.330 1.00 90.88 95 GLU A O 1
ATOM 759 N N . LEU A 1 96 ? 16.285 0.551 4.197 1.00 90.50 96 LEU A N 1
ATOM 760 C CA . LEU A 1 96 ? 16.046 1.182 2.903 1.00 90.50 96 LEU A CA 1
ATOM 761 C C . LEU A 1 96 ? 14.578 1.070 2.485 1.00 90.50 96 LEU A C 1
ATOM 763 O O . LEU A 1 96 ? 14.006 2.035 1.991 1.00 90.50 96 LEU A O 1
ATOM 767 N N . TYR A 1 97 ? 13.953 -0.085 2.730 1.00 92.88 97 TYR A N 1
ATOM 768 C CA . TYR A 1 97 ? 12.527 -0.283 2.473 1.00 92.88 97 TYR A CA 1
ATOM 769 C C . TYR A 1 97 ? 11.669 0.678 3.293 1.00 92.88 97 TYR A C 1
ATOM 771 O O . TYR A 1 97 ? 10.755 1.308 2.764 1.00 92.88 97 TYR A O 1
ATOM 779 N N . LYS A 1 98 ? 12.004 0.840 4.576 1.00 94.94 98 LYS A N 1
ATOM 780 C CA . LYS A 1 98 ? 11.345 1.786 5.472 1.00 94.94 98 LYS A CA 1
ATOM 781 C C . LYS A 1 98 ? 11.483 3.222 4.982 1.00 94.94 98 LYS A C 1
ATOM 783 O O . LYS A 1 98 ? 10.493 3.951 4.985 1.00 94.94 98 LYS A O 1
ATOM 788 N N . GLN A 1 99 ? 12.688 3.616 4.573 1.00 93.50 99 GLN A N 1
ATOM 789 C CA . GLN A 1 99 ? 12.952 4.947 4.038 1.00 93.50 99 GLN A CA 1
ATOM 790 C C . GLN A 1 99 ? 12.116 5.197 2.781 1.00 93.50 99 GLN A C 1
ATOM 792 O O . GLN A 1 99 ? 11.345 6.146 2.758 1.00 93.50 99 GLN A O 1
ATOM 797 N N . VAL A 1 100 ? 12.195 4.307 1.788 1.00 92.25 100 VAL A N 1
ATOM 798 C CA . VAL A 1 100 ? 11.441 4.435 0.532 1.00 92.25 100 VAL A CA 1
ATOM 799 C C . VAL A 1 100 ? 9.943 4.547 0.791 1.00 92.25 100 VAL A C 1
ATOM 801 O O . VAL A 1 100 ? 9.287 5.417 0.225 1.00 92.25 100 VAL A O 1
ATOM 804 N N . LEU A 1 101 ? 9.399 3.700 1.669 1.00 93.88 101 LEU A N 1
ATOM 805 C CA . LEU A 1 101 ? 7.978 3.729 1.989 1.00 93.88 101 LEU A CA 1
ATOM 806 C C . LEU A 1 101 ? 7.585 5.012 2.733 1.00 93.88 101 LEU A C 1
ATOM 808 O O . LEU A 1 101 ? 6.509 5.532 2.486 1.00 93.88 101 LEU A O 1
ATOM 812 N N . THR A 1 102 ? 8.443 5.543 3.607 1.00 94.94 102 THR A N 1
ATOM 813 C CA . THR A 1 102 ? 8.184 6.804 4.327 1.00 94.94 102 THR A CA 1
ATOM 814 C C . THR A 1 102 ? 8.242 8.004 3.384 1.00 94.94 102 THR A C 1
ATOM 816 O O . THR A 1 102 ? 7.300 8.791 3.344 1.00 94.94 102 THR A O 1
ATOM 819 N N . ASP A 1 103 ? 9.307 8.101 2.586 1.00 93.06 103 ASP A N 1
ATOM 820 C CA . ASP A 1 103 ? 9.534 9.178 1.619 1.00 93.06 103 ASP A CA 1
ATOM 821 C C . ASP A 1 103 ? 8.382 9.262 0.607 1.00 93.06 103 ASP A C 1
ATOM 823 O O . ASP A 1 103 ? 7.931 10.351 0.259 1.00 93.06 103 ASP A O 1
ATOM 827 N N . PHE A 1 104 ? 7.827 8.111 0.210 1.00 92.38 104 PHE A N 1
ATOM 828 C CA . PHE A 1 104 ? 6.689 8.043 -0.706 1.00 92.38 104 PHE A CA 1
ATOM 829 C C . PHE A 1 104 ? 5.446 8.802 -0.208 1.00 92.38 104 PHE A C 1
ATOM 831 O O . PHE A 1 104 ? 4.668 9.300 -1.024 1.00 92.38 104 PHE A O 1
ATOM 838 N N . PHE A 1 105 ? 5.249 8.902 1.111 1.00 92.44 105 PHE A N 1
ATOM 839 C CA . PHE A 1 105 ? 4.121 9.611 1.728 1.00 92.44 105 PHE A CA 1
ATOM 840 C C . PHE A 1 105 ? 4.508 10.967 2.337 1.00 92.44 105 PHE A C 1
ATOM 842 O O . PHE A 1 105 ? 3.643 11.649 2.883 1.00 92.44 105 PHE A O 1
ATOM 849 N N . ASP A 1 106 ? 5.775 11.374 2.265 1.00 91.94 106 ASP A N 1
ATOM 850 C CA . ASP A 1 106 ? 6.251 12.631 2.840 1.00 91.94 106 ASP A CA 1
ATOM 851 C C . ASP A 1 106 ? 6.677 13.608 1.746 1.00 91.94 106 ASP A C 1
ATOM 853 O O . ASP A 1 106 ? 7.756 13.488 1.169 1.00 91.94 106 ASP A O 1
ATOM 857 N N . GLU A 1 107 ? 5.859 14.623 1.476 1.00 88.81 107 GLU A N 1
ATOM 858 C CA . GLU A 1 107 ? 6.192 15.672 0.499 1.00 88.81 107 GLU A CA 1
ATOM 859 C C . GLU A 1 107 ? 7.492 16.415 0.841 1.00 88.81 107 GLU A C 1
ATOM 861 O O . GLU A 1 107 ? 8.173 16.903 -0.063 1.00 88.81 107 GLU A O 1
ATOM 866 N N . SER A 1 108 ? 7.890 16.462 2.119 1.00 88.75 108 SER A N 1
ATOM 867 C CA . SER A 1 108 ? 9.139 17.107 2.532 1.00 88.75 108 SER A CA 1
ATOM 868 C C . SER A 1 108 ? 10.392 16.317 2.125 1.00 88.75 108 SER A C 1
ATOM 870 O O . SER A 1 108 ? 11.484 16.888 2.082 1.00 88.75 108 SER A O 1
ATOM 872 N N . SER A 1 109 ? 10.238 15.039 1.752 1.00 87.19 109 SER A N 1
ATOM 873 C CA . SER A 1 109 ? 11.327 14.196 1.240 1.00 87.19 109 SER A CA 1
ATOM 874 C C . SER A 1 109 ? 11.780 14.588 -0.172 1.00 87.19 109 SER A C 1
ATOM 876 O O . SER A 1 109 ? 12.884 14.241 -0.585 1.00 87.19 109 SER A O 1
ATOM 878 N N . GLY A 1 110 ? 10.931 15.293 -0.933 1.00 85.62 110 GLY A N 1
ATOM 879 C CA . GLY A 1 110 ? 11.129 15.522 -2.367 1.00 85.62 110 GLY A CA 1
ATOM 880 C C . GLY A 1 110 ? 10.843 14.299 -3.251 1.00 85.62 110 GLY A C 1
ATOM 881 O O . GLY A 1 110 ? 11.013 14.393 -4.465 1.00 85.62 110 GLY A O 1
ATOM 882 N N . HIS A 1 111 ? 10.393 13.184 -2.665 1.00 86.94 111 HIS A N 1
ATOM 883 C CA . HIS A 1 111 ? 10.123 11.908 -3.336 1.00 86.94 111 HIS A CA 1
ATOM 884 C C . HIS A 1 111 ? 8.696 11.376 -3.093 1.00 86.94 111 HIS A C 1
ATOM 886 O O . HIS A 1 111 ? 8.403 10.212 -3.380 1.00 86.94 111 HIS A O 1
ATOM 892 N N . ALA A 1 112 ? 7.785 12.217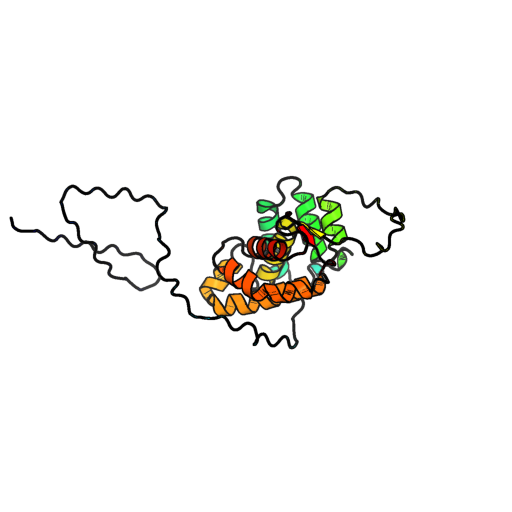 -2.591 1.00 86.81 112 ALA A N 1
ATOM 893 C CA . ALA A 1 112 ? 6.387 11.834 -2.414 1.00 86.81 112 ALA A CA 1
ATOM 894 C C . ALA A 1 112 ? 5.739 11.455 -3.747 1.00 86.81 112 ALA A C 1
ATOM 896 O O . ALA A 1 112 ? 5.840 12.186 -4.734 1.00 86.81 112 ALA A O 1
ATOM 897 N N . GLY A 1 113 ? 5.076 10.299 -3.778 1.00 84.62 113 GLY A N 1
ATOM 898 C CA . GLY A 1 113 ? 4.471 9.773 -5.000 1.00 84.62 113 GLY A CA 1
ATOM 899 C C . GLY A 1 113 ? 5.469 9.352 -6.092 1.00 84.62 113 GLY A C 1
ATOM 900 O O . GLY A 1 113 ? 5.033 8.928 -7.162 1.00 84.62 113 GLY A O 1
ATOM 901 N N . ASP A 1 114 ? 6.785 9.439 -5.863 1.00 85.94 114 ASP A N 1
ATOM 902 C CA . ASP A 1 114 ? 7.802 9.163 -6.882 1.00 85.94 114 ASP A CA 1
ATOM 903 C C . ASP A 1 114 ? 8.079 7.656 -7.003 1.00 85.94 114 ASP A C 1
ATOM 905 O O . ASP A 1 114 ? 8.906 7.065 -6.302 1.00 85.94 114 ASP A O 1
ATOM 909 N N . LEU A 1 115 ? 7.372 7.020 -7.938 1.00 84.25 115 LEU A N 1
ATOM 910 C CA . LEU A 1 115 ? 7.534 5.599 -8.246 1.00 84.25 115 LEU A CA 1
ATOM 911 C C . LEU A 1 115 ? 8.915 5.265 -8.817 1.00 84.25 115 LEU A C 1
ATOM 913 O O . LEU A 1 115 ? 9.418 4.169 -8.574 1.00 84.25 115 LEU A O 1
ATOM 917 N N . ASN A 1 116 ? 9.541 6.193 -9.549 1.00 83.25 116 ASN A N 1
ATOM 918 C CA . ASN A 1 116 ? 10.869 5.972 -10.116 1.00 83.25 116 ASN A CA 1
ATOM 919 C C . ASN A 1 116 ? 11.921 5.944 -9.015 1.00 83.25 116 ASN A C 1
ATOM 921 O O . ASN A 1 116 ? 12.781 5.064 -9.016 1.00 83.25 116 ASN A O 1
ATOM 925 N N . TYR A 1 117 ? 11.857 6.885 -8.074 1.00 85.44 117 TYR A N 1
ATOM 926 C CA . TYR A 1 117 ? 12.690 6.851 -6.877 1.00 85.44 117 TYR A CA 1
ATOM 927 C C . TYR A 1 117 ? 12.496 5.529 -6.131 1.00 85.44 117 TYR A C 1
ATOM 929 O O . TYR A 1 117 ? 13.464 4.800 -5.905 1.00 85.44 117 TYR A O 1
ATOM 937 N N . ALA A 1 118 ? 11.243 5.178 -5.832 1.00 84.81 118 ALA A N 1
ATOM 938 C CA . ALA A 1 118 ? 10.922 4.003 -5.036 1.00 84.81 118 ALA A CA 1
ATOM 939 C C . ALA A 1 118 ? 11.421 2.692 -5.676 1.00 84.81 118 ALA A C 1
ATOM 941 O O . ALA A 1 118 ? 12.014 1.853 -4.993 1.00 84.81 118 ALA A O 1
ATOM 942 N N . ALA A 1 119 ? 11.251 2.533 -6.992 1.00 81.56 119 ALA A N 1
ATOM 943 C CA . ALA A 1 119 ? 11.737 1.368 -7.726 1.00 81.56 119 ALA A CA 1
ATOM 944 C C . ALA A 1 119 ? 13.273 1.329 -7.814 1.00 81.56 119 ALA A C 1
ATOM 946 O O . ALA A 1 119 ? 13.890 0.319 -7.470 1.00 81.56 119 ALA A O 1
ATOM 947 N N . ASN A 1 120 ? 13.913 2.431 -8.219 1.00 81.44 120 ASN A N 1
ATOM 948 C CA . ASN A 1 120 ? 15.363 2.462 -8.442 1.00 81.44 120 ASN A CA 1
ATOM 949 C C . ASN A 1 120 ? 16.161 2.239 -7.155 1.00 81.44 120 ASN A C 1
ATOM 951 O O . ASN A 1 120 ? 17.152 1.501 -7.157 1.00 81.44 120 ASN A O 1
ATOM 955 N N . VAL A 1 121 ? 15.714 2.843 -6.050 1.00 83.19 121 VAL A N 1
ATOM 956 C CA . VAL A 1 121 ? 16.381 2.716 -4.753 1.00 83.19 121 VAL A CA 1
ATOM 957 C C . VAL A 1 121 ? 16.339 1.271 -4.256 1.00 83.19 121 VAL A C 1
ATOM 959 O O . VAL A 1 121 ? 17.375 0.738 -3.858 1.00 83.19 121 VAL A O 1
ATOM 962 N N . LEU A 1 122 ? 15.184 0.601 -4.329 1.00 82.25 122 LEU A N 1
ATOM 963 C CA . LEU A 1 122 ? 15.054 -0.784 -3.859 1.00 82.25 122 LEU A CA 1
ATOM 964 C C . LEU A 1 122 ? 15.722 -1.804 -4.778 1.00 82.25 122 LEU A C 1
ATOM 966 O O . LEU A 1 122 ? 16.236 -2.814 -4.298 1.00 82.25 122 LEU A O 1
ATOM 970 N N . GLU A 1 123 ? 15.765 -1.545 -6.083 1.00 75.31 123 GLU A N 1
ATOM 971 C CA . GLU A 1 123 ? 16.457 -2.418 -7.031 1.00 75.31 123 GLU A CA 1
ATOM 972 C C . GLU A 1 123 ? 17.984 -2.246 -7.013 1.00 75.31 123 GLU A C 1
ATOM 974 O O . GLU A 1 123 ? 18.684 -2.973 -7.722 1.00 75.31 123 GLU A O 1
ATOM 979 N N . ASN A 1 124 ? 18.521 -1.298 -6.228 1.00 66.25 124 ASN A N 1
ATOM 980 C CA . ASN A 1 124 ? 19.931 -0.889 -6.277 1.00 66.25 124 ASN A CA 1
ATOM 981 C C . ASN A 1 124 ? 20.390 -0.584 -7.717 1.00 66.25 124 ASN A C 1
ATOM 983 O O . ASN A 1 124 ? 21.552 -0.764 -8.095 1.00 66.25 124 ASN A O 1
ATOM 987 N N . LYS A 1 125 ? 19.447 -0.134 -8.547 1.00 58.00 125 LYS A N 1
ATOM 988 C CA . LYS A 1 125 ? 19.737 0.461 -9.837 1.00 58.00 125 LYS A CA 1
ATOM 989 C C . LYS A 1 125 ? 20.081 1.892 -9.509 1.00 58.00 125 LYS A C 1
ATOM 991 O O . LYS A 1 125 ? 19.204 2.734 -9.347 1.00 58.00 125 LYS A O 1
ATOM 996 N N . THR A 1 126 ? 21.372 2.148 -9.316 1.00 44.84 126 THR A N 1
ATOM 997 C CA . THR A 1 126 ? 21.916 3.503 -9.247 1.00 44.84 126 THR A CA 1
ATOM 998 C C . THR A 1 126 ? 21.174 4.363 -10.271 1.00 44.84 126 THR A C 1
ATOM 1000 O O . THR A 1 126 ? 20.971 3.895 -11.391 1.00 44.84 126 THR A O 1
ATOM 1003 N N . LEU A 1 127 ? 20.803 5.601 -9.927 1.00 46.91 127 LEU A N 1
ATOM 1004 C CA . LEU A 1 127 ? 20.145 6.589 -10.810 1.00 46.91 127 LEU A CA 1
ATOM 1005 C C . LEU A 1 127 ? 20.998 6.976 -12.051 1.00 46.91 127 LEU A C 1
ATOM 1007 O O . LEU A 1 127 ? 20.873 8.055 -12.624 1.00 46.91 127 LEU A O 1
ATOM 1011 N N . ILE A 1 128 ? 21.926 6.112 -12.452 1.00 37.78 128 ILE A N 1
ATOM 1012 C CA . ILE A 1 128 ? 22.688 6.114 -13.682 1.00 37.78 128 ILE A CA 1
ATOM 1013 C C . ILE A 1 128 ? 21.806 5.445 -14.734 1.00 37.78 128 ILE A C 1
ATOM 1015 O O . ILE A 1 128 ? 21.954 4.269 -15.024 1.00 37.78 128 ILE A O 1
ATOM 1019 N N . ASN A 1 129 ? 20.861 6.208 -15.262 1.00 41.59 129 ASN A N 1
ATOM 1020 C CA . ASN A 1 129 ? 20.516 6.172 -16.678 1.00 41.59 129 ASN A CA 1
ATOM 1021 C C . ASN A 1 129 ? 20.056 7.583 -17.062 1.00 41.59 129 ASN A C 1
ATOM 1023 O O . ASN A 1 129 ? 18.946 7.816 -17.518 1.00 41.59 129 ASN A O 1
ATOM 1027 N N . ASN A 1 130 ? 20.992 8.527 -16.927 1.00 42.59 130 ASN A N 1
ATOM 1028 C CA . ASN A 1 130 ? 21.102 9.638 -17.874 1.00 42.59 130 ASN A CA 1
ATOM 1029 C C . ASN A 1 130 ? 21.658 9.151 -19.233 1.00 42.59 130 ASN A C 1
ATOM 1031 O O . ASN A 1 130 ? 22.186 9.952 -20.003 1.00 42.59 130 ASN A O 1
ATOM 1035 N N . ASP A 1 131 ? 21.542 7.857 -19.552 1.00 40.00 131 ASP A N 1
ATOM 1036 C CA . ASP A 1 131 ? 21.719 7.357 -20.907 1.00 40.00 131 ASP A CA 1
ATOM 1037 C C . ASP A 1 131 ? 20.453 7.677 -21.701 1.00 40.00 131 ASP A C 1
ATOM 1039 O O . ASP A 1 131 ? 19.573 6.860 -21.955 1.00 40.00 131 ASP A O 1
ATOM 1043 N N . ILE A 1 132 ? 20.419 8.933 -22.137 1.00 45.09 132 ILE A N 1
ATOM 1044 C CA . ILE A 1 132 ? 19.821 9.341 -23.400 1.00 45.09 132 ILE A CA 1
ATOM 1045 C C . ILE A 1 132 ? 20.478 8.483 -24.495 1.00 45.09 132 ILE A C 1
ATOM 1047 O O . ILE A 1 132 ? 21.468 8.902 -25.086 1.00 45.09 132 ILE A O 1
ATOM 1051 N N . SER A 1 133 ? 20.005 7.254 -24.734 1.00 42.34 133 SER A N 1
ATOM 1052 C CA . SER A 1 133 ? 20.264 6.513 -25.982 1.00 42.34 133 SER A CA 1
ATOM 1053 C C . SER A 1 133 ? 19.491 5.190 -26.107 1.00 42.34 133 SER A C 1
ATOM 1055 O O . SER A 1 133 ? 20.072 4.124 -26.287 1.00 42.34 133 SER A O 1
ATOM 1057 N N . THR A 1 134 ? 18.165 5.261 -26.206 1.00 40.25 134 THR A N 1
ATOM 1058 C CA . THR A 1 134 ? 17.433 4.393 -27.143 1.00 40.25 134 THR A CA 1
ATOM 1059 C C . THR A 1 134 ? 16.797 5.284 -28.209 1.00 40.25 134 THR A C 1
ATOM 1061 O O . THR A 1 134 ? 15.705 5.815 -28.061 1.00 40.25 134 THR A O 1
ATOM 1064 N N . MET A 1 135 ? 17.509 5.492 -29.326 1.00 41.28 135 MET A N 1
ATOM 1065 C CA . MET A 1 135 ? 16.949 6.077 -30.557 1.00 41.28 135 MET A CA 1
ATOM 1066 C C . MET A 1 135 ? 15.996 5.077 -31.250 1.00 41.28 135 MET A C 1
ATOM 1068 O O . MET A 1 135 ? 16.178 4.718 -32.412 1.00 41.28 135 MET A O 1
ATOM 1072 N N . GLY A 1 136 ? 14.993 4.602 -30.516 1.00 40.56 136 GLY A N 1
ATOM 1073 C CA . GLY A 1 136 ? 13.708 4.138 -31.026 1.00 40.56 136 GLY A CA 1
ATOM 1074 C C . GLY A 1 136 ? 12.658 5.177 -30.633 1.00 40.56 136 GLY A C 1
ATOM 1075 O O . GLY A 1 136 ? 12.978 6.160 -29.976 1.00 40.56 136 GLY A O 1
ATOM 1076 N N . TRP A 1 137 ? 11.403 5.022 -31.023 1.00 36.81 137 TRP A N 1
ATOM 1077 C CA . TRP A 1 137 ? 10.322 5.940 -30.634 1.00 36.81 137 TRP A CA 1
ATOM 1078 C C . TRP A 1 137 ? 9.900 5.729 -29.158 1.00 36.81 137 TRP A C 1
ATOM 1080 O O . TRP A 1 137 ? 8.726 5.535 -28.872 1.00 36.81 137 TRP A O 1
ATOM 1090 N N . ASP A 1 138 ? 10.877 5.749 -28.250 1.00 43.91 138 ASP A N 1
ATOM 1091 C CA . ASP A 1 138 ? 10.929 5.075 -26.942 1.00 43.91 138 ASP A CA 1
ATOM 1092 C C . ASP A 1 138 ? 11.275 6.087 -25.826 1.00 43.91 138 ASP A C 1
ATOM 1094 O O . ASP A 1 138 ? 12.169 5.899 -25.011 1.00 43.91 138 ASP A O 1
ATOM 1098 N N . TRP A 1 139 ? 10.652 7.269 -25.880 1.00 42.62 139 TRP A N 1
ATOM 1099 C CA . TRP A 1 139 ? 10.966 8.417 -25.013 1.00 42.62 139 TRP A CA 1
ATOM 1100 C C . TRP A 1 139 ? 10.102 8.482 -23.744 1.00 42.62 139 TRP A C 1
ATOM 1102 O O . TRP A 1 139 ? 10.146 9.481 -23.025 1.00 42.62 139 TRP A O 1
ATOM 1112 N N . ILE A 1 140 ? 9.315 7.441 -23.464 1.00 45.28 140 ILE A N 1
ATOM 1113 C CA . ILE A 1 140 ? 8.527 7.330 -22.237 1.00 45.28 140 ILE A CA 1
ATOM 1114 C C . ILE A 1 140 ? 9.273 6.344 -21.333 1.00 45.28 140 ILE A C 1
ATOM 1116 O O . ILE A 1 140 ? 9.449 5.201 -21.741 1.00 45.28 140 ILE A O 1
ATOM 1120 N N . PRO A 1 141 ? 9.763 6.754 -20.150 1.00 53.09 141 PRO A N 1
ATOM 1121 C CA . PRO A 1 141 ? 10.386 5.812 -19.231 1.00 53.09 141 PRO A CA 1
ATOM 1122 C C . PRO A 1 141 ? 9.369 4.731 -18.845 1.00 53.09 141 PRO A C 1
ATOM 1124 O O . PRO A 1 141 ? 8.248 5.065 -18.456 1.00 53.09 141 PRO A O 1
ATOM 1127 N N . ASP A 1 142 ? 9.768 3.459 -18.920 1.00 63.22 142 ASP A N 1
ATOM 1128 C CA . ASP A 1 142 ? 9.016 2.326 -18.369 1.00 63.22 142 ASP A CA 1
ATOM 1129 C C . ASP A 1 142 ? 8.949 2.464 -16.840 1.00 63.22 142 ASP A C 1
ATOM 1131 O O . ASP A 1 142 ? 9.740 1.870 -16.099 1.00 63.22 142 ASP A O 1
ATOM 1135 N N . ILE A 1 143 ? 8.031 3.301 -16.350 1.00 74.12 143 ILE A N 1
ATOM 1136 C CA . ILE A 1 143 ? 7.771 3.419 -14.918 1.00 74.12 143 ILE A CA 1
ATOM 1137 C C . ILE A 1 143 ? 7.046 2.146 -14.502 1.00 74.12 143 ILE A C 1
ATOM 1139 O O . ILE A 1 143 ? 5.917 1.878 -14.922 1.00 74.12 143 ILE A O 1
ATOM 1143 N N . LYS A 1 144 ? 7.720 1.361 -13.668 1.00 83.00 144 LYS A N 1
ATOM 1144 C CA . LYS A 1 144 ? 7.188 0.142 -13.076 1.00 83.00 144 LYS A CA 1
ATOM 1145 C C . LYS A 1 144 ? 7.476 0.115 -11.589 1.00 83.00 144 LYS A C 1
ATOM 1147 O O . LYS A 1 144 ? 8.496 0.630 -11.136 1.00 83.00 144 LYS A O 1
ATOM 1152 N N . ILE A 1 145 ? 6.598 -0.530 -10.839 1.00 86.81 145 ILE A N 1
ATOM 1153 C CA . ILE A 1 145 ? 6.755 -0.726 -9.400 1.00 86.81 145 ILE A CA 1
ATOM 1154 C C . ILE A 1 145 ? 6.637 -2.210 -9.069 1.00 86.81 145 ILE A C 1
ATOM 1156 O O . ILE A 1 145 ? 5.767 -2.898 -9.597 1.00 86.81 145 ILE A O 1
ATOM 1160 N N . GLY A 1 146 ? 7.521 -2.722 -8.212 1.00 88.94 146 GLY A N 1
ATOM 1161 C CA . GLY A 1 146 ? 7.446 -4.113 -7.767 1.00 88.94 146 GLY A CA 1
ATOM 1162 C C . GLY A 1 146 ? 6.157 -4.364 -6.983 1.00 88.94 146 GLY A C 1
ATOM 1163 O O . GLY A 1 146 ? 5.771 -3.540 -6.150 1.00 88.94 146 GLY A O 1
ATOM 1164 N N . THR A 1 147 ? 5.504 -5.504 -7.208 1.00 91.38 147 THR A N 1
ATOM 1165 C CA . THR A 1 147 ? 4.199 -5.826 -6.598 1.00 91.38 147 THR A CA 1
ATOM 1166 C C . THR A 1 147 ? 4.217 -5.789 -5.071 1.00 91.38 147 THR A C 1
ATOM 1168 O O . THR A 1 147 ? 3.251 -5.326 -4.471 1.00 91.38 147 THR A O 1
ATOM 1171 N N . ASN A 1 148 ? 5.323 -6.186 -4.434 1.00 92.38 148 ASN A N 1
ATOM 1172 C CA . ASN A 1 148 ? 5.483 -6.087 -2.978 1.00 92.38 148 ASN A CA 1
ATOM 1173 C C . ASN A 1 148 ? 5.450 -4.630 -2.493 1.00 92.38 148 ASN A C 1
ATOM 1175 O O . ASN A 1 148 ? 4.717 -4.310 -1.560 1.00 92.38 148 ASN A O 1
ATOM 1179 N N . LEU A 1 149 ? 6.195 -3.735 -3.154 1.00 92.56 149 LEU A N 1
ATOM 1180 C CA . LEU A 1 149 ? 6.225 -2.316 -2.792 1.00 92.56 149 LEU A CA 1
ATOM 1181 C C . LEU A 1 149 ? 4.876 -1.649 -3.060 1.00 92.56 149 LEU A C 1
ATOM 1183 O O . LEU A 1 149 ? 4.370 -0.933 -2.199 1.00 92.56 149 LEU A O 1
ATOM 1187 N N . ALA A 1 150 ? 4.265 -1.927 -4.214 1.00 93.81 150 ALA A N 1
ATOM 1188 C CA . ALA A 1 150 ? 2.920 -1.457 -4.523 1.00 93.81 150 ALA A CA 1
ATOM 1189 C C . ALA A 1 150 ? 1.914 -1.934 -3.465 1.00 93.81 150 ALA A C 1
ATOM 1191 O O . ALA A 1 150 ? 1.133 -1.135 -2.953 1.00 93.81 150 ALA A O 1
ATOM 1192 N N . GLY A 1 151 ? 1.976 -3.211 -3.079 1.00 95.31 151 GLY A N 1
ATOM 1193 C CA . GLY A 1 151 ? 1.140 -3.783 -2.029 1.00 95.31 151 GLY A CA 1
ATOM 1194 C C . GLY A 1 151 ? 1.325 -3.088 -0.681 1.00 95.31 151 GLY A C 1
ATOM 1195 O O . GLY A 1 151 ? 0.334 -2.736 -0.042 1.00 95.31 151 GLY A O 1
ATOM 1196 N N . SER A 1 152 ? 2.569 -2.798 -0.292 1.00 95.81 152 SER A N 1
ATOM 1197 C CA . SER A 1 152 ? 2.866 -2.046 0.929 1.00 95.81 152 SER A CA 1
ATOM 1198 C C . SER A 1 152 ? 2.345 -0.617 0.900 1.00 95.81 152 SER A C 1
ATOM 1200 O O . SER A 1 152 ? 1.728 -0.181 1.870 1.00 95.81 152 SER A O 1
ATOM 1202 N N . ILE A 1 153 ? 2.520 0.104 -0.210 1.00 94.94 153 ILE A N 1
ATOM 1203 C CA . ILE A 1 153 ? 1.964 1.454 -0.363 1.00 94.94 153 ILE A CA 1
ATOM 1204 C C . ILE A 1 153 ? 0.437 1.407 -0.242 1.00 94.94 153 ILE A C 1
ATOM 1206 O O . ILE A 1 153 ? -0.151 2.229 0.458 1.00 94.94 153 ILE A O 1
ATOM 1210 N N . LEU A 1 154 ? -0.224 0.426 -0.862 1.00 95.62 154 LEU A N 1
ATOM 1211 C CA . LEU A 1 154 ? -1.676 0.278 -0.760 1.00 95.62 154 LEU A CA 1
ATOM 1212 C C . LEU A 1 154 ? -2.130 -0.085 0.662 1.00 95.62 154 LEU A C 1
ATOM 1214 O O . LEU A 1 154 ? -3.114 0.482 1.132 1.00 95.62 154 LEU A O 1
ATOM 1218 N N . ASN A 1 155 ? -1.418 -0.965 1.371 1.00 95.75 155 ASN A N 1
ATOM 1219 C CA . ASN A 1 155 ? -1.709 -1.283 2.774 1.00 95.75 155 ASN A CA 1
ATOM 1220 C C . ASN A 1 155 ? -1.584 -0.048 3.670 1.00 95.75 155 ASN A C 1
ATOM 1222 O O . ASN A 1 155 ? -2.499 0.230 4.443 1.00 95.75 155 ASN A O 1
ATOM 1226 N N . VAL A 1 156 ? -0.498 0.721 3.534 1.00 95.06 156 VAL A N 1
ATOM 1227 C CA . VAL A 1 156 ? -0.309 1.967 4.290 1.00 95.06 156 VAL A CA 1
ATOM 1228 C C . VAL A 1 156 ? -1.425 2.957 3.961 1.00 95.06 156 VAL A C 1
ATOM 1230 O O . VAL A 1 156 ? -2.083 3.462 4.866 1.00 95.06 156 VAL A O 1
ATOM 1233 N N . ALA A 1 157 ? -1.709 3.179 2.676 1.00 93.56 157 ALA A N 1
ATOM 1234 C CA . ALA A 1 157 ? -2.750 4.104 2.241 1.00 93.56 157 ALA A CA 1
ATOM 1235 C C . ALA A 1 157 ? -4.137 3.724 2.786 1.00 93.56 157 ALA A C 1
ATOM 1237 O O . ALA A 1 157 ? -4.872 4.585 3.268 1.00 93.56 157 ALA A O 1
ATOM 1238 N N . ILE A 1 158 ? -4.496 2.438 2.738 1.00 93.75 158 ILE A N 1
ATOM 1239 C CA . ILE A 1 158 ? -5.766 1.934 3.271 1.00 93.75 158 ILE A CA 1
ATOM 1240 C C . ILE A 1 158 ? -5.798 2.047 4.799 1.00 93.75 158 ILE A C 1
ATOM 1242 O O . ILE A 1 158 ? -6.809 2.486 5.342 1.00 93.75 158 ILE A O 1
ATOM 1246 N N . GLY A 1 159 ? -4.713 1.686 5.491 1.00 90.94 159 GLY A N 1
ATOM 1247 C CA . GLY A 1 159 ? -4.598 1.788 6.949 1.00 90.94 159 GLY A CA 1
ATOM 1248 C C . GLY A 1 159 ? -4.788 3.221 7.451 1.00 90.94 159 GLY A C 1
ATOM 1249 O O . GLY A 1 159 ? -5.600 3.463 8.347 1.00 90.94 159 GLY A O 1
ATOM 1250 N N . VAL A 1 160 ? -4.134 4.189 6.799 1.00 89.50 160 VAL A N 1
ATOM 1251 C CA . VAL A 1 160 ? -4.314 5.619 7.091 1.00 89.50 160 VAL A CA 1
ATOM 1252 C C . VAL A 1 160 ? -5.742 6.067 6.771 1.00 89.50 160 VAL A C 1
ATOM 1254 O O . VAL A 1 160 ? -6.360 6.732 7.596 1.00 89.50 160 VAL A O 1
ATOM 1257 N N . ALA A 1 161 ? -6.315 5.655 5.633 1.00 88.06 161 ALA A N 1
ATOM 1258 C CA . ALA A 1 161 ? -7.682 6.026 5.250 1.00 88.06 161 ALA A CA 1
ATOM 1259 C C . ALA A 1 161 ? -8.753 5.526 6.238 1.00 88.06 161 ALA A C 1
ATOM 1261 O O . ALA A 1 161 ? -9.804 6.150 6.381 1.00 88.06 161 ALA A O 1
ATOM 1262 N N . VAL A 1 162 ? -8.503 4.409 6.929 1.00 85.88 162 VAL A N 1
ATOM 1263 C CA . VAL A 1 162 ? -9.380 3.918 8.007 1.00 85.88 162 VAL A CA 1
ATOM 1264 C C . VAL A 1 162 ? -8.987 4.432 9.395 1.00 85.88 162 VAL A C 1
ATOM 1266 O O . VAL A 1 162 ? -9.637 4.072 10.378 1.00 85.88 162 VAL A O 1
ATOM 1269 N N . GLY A 1 163 ? -7.954 5.275 9.480 1.00 78.31 163 GLY A N 1
ATOM 1270 C CA . GLY A 1 163 ? -7.497 5.931 10.701 1.00 78.31 163 GLY A CA 1
ATOM 1271 C C . GLY A 1 163 ? -6.857 4.985 11.714 1.00 78.31 163 GLY A C 1
ATOM 1272 O O . GLY A 1 163 ? -7.063 5.162 12.915 1.00 78.31 163 GLY A O 1
ATOM 1273 N N . GLY A 1 164 ? -6.132 3.951 11.275 1.00 78.00 164 GLY A N 1
ATOM 1274 C CA . GLY A 1 164 ? -5.578 2.968 12.204 1.00 78.00 164 GLY A CA 1
ATOM 1275 C C . GLY A 1 164 ? -4.258 2.330 11.779 1.00 78.00 164 GLY A C 1
ATOM 1276 O O . GLY A 1 164 ? -3.891 2.334 10.612 1.00 78.00 164 GLY A O 1
ATOM 1277 N N . GLY A 1 165 ? -3.554 1.784 12.773 1.00 76.25 165 GLY A N 1
ATOM 1278 C CA . GLY A 1 165 ? -2.270 1.098 12.629 1.00 76.25 165 GLY A CA 1
ATOM 1279 C C . GLY A 1 165 ? -2.420 -0.384 12.272 1.00 76.25 165 GLY A C 1
ATOM 1280 O O . GLY A 1 165 ? -3.369 -0.796 11.597 1.00 76.25 165 GLY A O 1
ATOM 1281 N N . VAL A 1 166 ? -1.505 -1.212 12.777 1.00 76.69 166 VAL A N 1
ATOM 1282 C CA . VAL A 1 166 ? -1.484 -2.664 12.523 1.00 76.69 166 VAL A CA 1
ATOM 1283 C C . VAL A 1 166 ? -2.835 -3.317 12.832 1.00 76.69 166 VAL A C 1
ATOM 1285 O O . VAL A 1 166 ? -3.393 -3.167 13.920 1.00 76.69 166 VAL A O 1
ATOM 1288 N N . GLY A 1 167 ? -3.370 -4.064 11.865 1.00 79.69 167 GLY A N 1
ATOM 1289 C CA . GLY A 1 167 ? -4.649 -4.773 11.991 1.00 79.69 167 GLY A CA 1
ATOM 1290 C C . GLY A 1 167 ? -5.908 -3.903 11.862 1.00 79.69 167 GLY A C 1
ATOM 1291 O O . GLY A 1 167 ? -7.017 -4.446 11.860 1.00 79.69 167 GLY A O 1
ATOM 1292 N N . ALA A 1 168 ? -5.780 -2.582 11.692 1.00 84.31 168 ALA A N 1
ATOM 1293 C CA . ALA A 1 168 ? -6.925 -1.683 11.548 1.00 84.31 168 ALA A CA 1
ATOM 1294 C C . ALA A 1 168 ? -7.769 -1.981 10.307 1.00 84.31 168 ALA A C 1
ATOM 1296 O O . ALA A 1 168 ? -8.989 -1.873 10.361 1.00 84.31 168 ALA A O 1
ATOM 1297 N N . ILE A 1 169 ? -7.144 -2.426 9.216 1.00 86.62 169 ILE A N 1
ATOM 1298 C CA . ILE A 1 169 ? -7.836 -2.801 7.976 1.00 86.62 169 ILE A CA 1
ATOM 1299 C C . ILE A 1 169 ? -8.840 -3.934 8.242 1.00 86.62 169 ILE A C 1
ATOM 1301 O O . ILE A 1 169 ? -10.021 -3.822 7.911 1.00 86.62 169 ILE A O 1
ATOM 1305 N N . GLN A 1 170 ? -8.395 -5.002 8.912 1.00 87.31 170 GLN A N 1
ATOM 1306 C CA . GLN A 1 170 ? -9.264 -6.118 9.296 1.00 87.31 170 GLN A CA 1
ATOM 1307 C C . GLN A 1 170 ? -10.309 -5.686 10.328 1.00 87.31 170 GLN A C 1
ATOM 1309 O O . GLN A 1 170 ? -11.488 -6.015 10.193 1.00 87.31 170 GLN A O 1
ATOM 1314 N N . GLY A 1 171 ? -9.907 -4.889 11.323 1.00 82.25 171 GLY A N 1
ATOM 1315 C CA . GLY A 1 171 ? -10.830 -4.313 12.301 1.00 82.25 171 GLY A CA 1
ATOM 1316 C C . GLY A 1 171 ? -11.941 -3.486 11.646 1.00 82.25 171 GLY A C 1
ATOM 1317 O O . GLY A 1 171 ? -13.105 -3.610 12.023 1.00 82.25 171 GLY A O 1
ATOM 1318 N N . PHE A 1 172 ? -11.611 -2.707 10.616 1.00 81.38 172 PHE A N 1
ATOM 1319 C CA . PHE A 1 172 ? -12.560 -1.909 9.850 1.00 81.38 172 PHE A CA 1
ATOM 1320 C C . PHE A 1 172 ? -13.545 -2.787 9.073 1.00 81.38 172 PHE A C 1
ATOM 1322 O O . PHE A 1 172 ? -14.749 -2.537 9.127 1.00 81.38 172 PHE A O 1
ATOM 1329 N N . ILE A 1 173 ? -13.072 -3.850 8.412 1.00 84.19 173 ILE A N 1
ATOM 1330 C CA . ILE A 1 173 ? -13.943 -4.812 7.713 1.00 84.19 173 ILE A CA 1
ATOM 1331 C C . ILE A 1 173 ? -14.916 -5.469 8.691 1.00 84.19 173 ILE A C 1
ATOM 1333 O O . ILE A 1 173 ? -16.107 -5.563 8.396 1.00 84.19 173 ILE A O 1
ATOM 1337 N N . VAL A 1 174 ? -14.438 -5.897 9.860 1.00 84.94 174 VAL A N 1
ATOM 1338 C CA . VAL A 1 174 ? -15.285 -6.509 10.894 1.00 84.94 174 VAL A CA 1
ATOM 1339 C C . VAL A 1 174 ? -16.307 -5.504 11.434 1.00 84.94 174 VAL A C 1
ATOM 1341 O O . VAL A 1 174 ? -17.470 -5.854 11.622 1.00 84.94 174 VAL A O 1
ATOM 1344 N N . ALA A 1 175 ? -15.903 -4.252 11.654 1.00 76.62 175 ALA A N 1
ATOM 1345 C CA . ALA A 1 175 ? -16.757 -3.225 12.247 1.00 76.62 175 ALA A CA 1
ATOM 1346 C C . ALA A 1 175 ? -17.795 -2.640 11.274 1.00 76.62 175 ALA A C 1
ATOM 1348 O O . ALA A 1 175 ? -18.904 -2.301 11.690 1.00 76.62 175 ALA A O 1
ATOM 1349 N N . LYS A 1 176 ? -17.439 -2.467 9.997 1.00 82.81 176 LYS A N 1
ATOM 1350 C CA . LYS A 1 176 ? -18.269 -1.789 8.982 1.00 82.81 176 LYS A CA 1
ATOM 1351 C C . LYS A 1 176 ? -18.872 -2.738 7.948 1.00 82.81 176 LYS A C 1
ATOM 1353 O O . LYS A 1 176 ? -19.842 -2.382 7.283 1.00 82.81 176 LYS A O 1
ATOM 1358 N N . GLY A 1 177 ? -18.331 -3.946 7.832 1.00 82.25 177 GLY A N 1
ATOM 1359 C CA . GLY A 1 177 ? -18.720 -4.943 6.845 1.00 82.25 177 GLY A CA 1
ATOM 1360 C C . GLY A 1 177 ? -17.985 -4.795 5.510 1.00 82.25 177 GLY A C 1
ATOM 1361 O O . GLY A 1 177 ? -17.528 -3.716 5.128 1.00 82.25 177 GLY A O 1
ATOM 1362 N N . LYS A 1 178 ? -17.925 -5.904 4.758 1.00 88.19 178 LYS A N 1
ATOM 1363 C CA . LYS A 1 178 ? -17.216 -6.000 3.469 1.00 88.19 178 LYS A CA 1
ATOM 1364 C C . LYS A 1 178 ? -17.663 -4.962 2.440 1.00 88.19 178 LYS A C 1
ATOM 1366 O O . LYS A 1 178 ? -16.822 -4.429 1.734 1.00 88.19 178 LYS A O 1
ATOM 1371 N N . LYS A 1 179 ? -18.960 -4.645 2.370 1.00 85.06 179 LYS A N 1
ATOM 1372 C CA . LYS A 1 179 ? -19.497 -3.687 1.388 1.00 85.06 179 LYS A CA 1
ATOM 1373 C C . LYS A 1 179 ? -18.937 -2.277 1.589 1.00 85.06 179 LYS A C 1
ATOM 1375 O O . LYS A 1 179 ? -18.538 -1.628 0.627 1.00 85.06 179 LYS A O 1
ATOM 1380 N N . GLU A 1 180 ? -18.893 -1.813 2.835 1.00 83.06 180 GLU A N 1
ATOM 1381 C CA . GLU A 1 180 ? -18.374 -0.481 3.146 1.00 83.06 180 GLU A CA 1
ATOM 1382 C C . GLU A 1 180 ? -16.846 -0.440 3.046 1.00 83.06 180 GLU A C 1
ATOM 1384 O O . GLU A 1 180 ? -16.293 0.509 2.494 1.00 83.06 180 GLU A O 1
ATOM 1389 N N . ALA A 1 181 ? -16.167 -1.505 3.483 1.00 87.88 181 ALA A N 1
ATOM 1390 C CA . ALA A 1 181 ? -14.731 -1.665 3.271 1.00 87.88 181 ALA A CA 1
ATOM 1391 C C . ALA A 1 181 ? -14.368 -1.630 1.782 1.00 87.88 181 ALA A C 1
ATOM 1393 O O . ALA A 1 181 ? -13.493 -0.866 1.387 1.00 87.88 181 ALA A O 1
ATOM 1394 N N . GLN A 1 182 ? -15.101 -2.361 0.936 1.00 90.69 182 GLN A N 1
ATOM 1395 C CA . GLN A 1 182 ? -14.902 -2.342 -0.511 1.00 90.69 182 GLN A CA 1
ATOM 1396 C C . GLN A 1 182 ? -15.013 -0.923 -1.067 1.00 90.69 182 GLN A C 1
ATOM 1398 O O . GLN A 1 182 ? -14.167 -0.515 -1.859 1.00 90.69 182 GLN A O 1
ATOM 1403 N N . ARG A 1 183 ? -16.027 -0.159 -0.643 1.00 87.62 183 ARG A N 1
ATOM 1404 C CA . ARG A 1 183 ? -16.251 1.216 -1.100 1.00 87.62 183 ARG A CA 1
ATOM 1405 C C . ARG A 1 183 ? -15.071 2.126 -0.760 1.00 87.62 183 ARG A C 1
ATOM 1407 O O . ARG A 1 183 ? -14.581 2.823 -1.644 1.00 87.62 183 ARG A O 1
ATOM 1414 N N . ILE A 1 184 ? -14.617 2.116 0.494 1.00 87.81 184 ILE A N 1
ATOM 1415 C CA . ILE A 1 184 ? -13.490 2.946 0.941 1.00 87.81 184 ILE A CA 1
ATOM 1416 C C . ILE A 1 184 ? -12.197 2.508 0.255 1.00 87.81 184 ILE A C 1
ATOM 1418 O O . ILE A 1 184 ? -11.525 3.332 -0.354 1.00 87.81 184 ILE A O 1
ATOM 1422 N N . PHE A 1 185 ? -11.887 1.212 0.261 1.00 92.94 185 PHE A N 1
ATOM 1423 C CA . PHE A 1 185 ? -10.625 0.707 -0.280 1.00 92.94 185 PHE A CA 1
ATOM 1424 C C . PHE A 1 185 ? -10.548 0.917 -1.792 1.00 92.94 185 PHE A C 1
ATOM 1426 O O . PHE A 1 185 ? -9.509 1.328 -2.293 1.00 92.94 185 PHE A O 1
ATOM 1433 N N . THR A 1 186 ? -11.656 0.724 -2.517 1.00 90.75 186 THR A N 1
ATOM 1434 C CA . THR A 1 186 ? -11.720 1.010 -3.960 1.00 90.75 186 THR A CA 1
ATOM 1435 C C . THR A 1 186 ? -11.407 2.474 -4.234 1.00 90.75 186 THR A C 1
ATOM 1437 O O . THR A 1 186 ? -10.618 2.761 -5.131 1.00 90.75 186 THR A O 1
ATOM 1440 N N . LYS A 1 187 ? -11.964 3.405 -3.449 1.00 88.12 187 LYS A N 1
ATOM 1441 C CA . LYS A 1 187 ? -11.664 4.837 -3.583 1.00 88.12 187 LYS A CA 1
ATOM 1442 C C . LYS A 1 187 ? -10.195 5.140 -3.295 1.00 88.12 187 LYS A C 1
ATOM 1444 O O . LYS A 1 187 ? -9.552 5.797 -4.108 1.00 88.12 187 LYS A O 1
ATOM 1449 N N . THR A 1 188 ? -9.654 4.621 -2.194 1.00 90.94 188 THR A N 1
ATOM 1450 C CA . THR A 1 188 ? -8.251 4.829 -1.804 1.00 90.94 188 THR A CA 1
ATOM 1451 C C . THR A 1 188 ? -7.285 4.302 -2.864 1.00 90.94 188 THR A C 1
ATOM 1453 O O . THR A 1 188 ? -6.394 5.025 -3.302 1.00 90.94 188 THR A O 1
ATOM 1456 N N . VAL A 1 189 ? -7.486 3.067 -3.329 1.00 91.94 189 VAL A N 1
ATOM 1457 C CA . VAL A 1 189 ? -6.635 2.442 -4.352 1.00 91.94 189 VAL A CA 1
ATOM 1458 C C . VAL A 1 189 ? -6.763 3.183 -5.682 1.00 91.94 189 VAL A C 1
ATOM 1460 O O . VAL A 1 189 ? -5.756 3.458 -6.322 1.00 91.94 189 VAL A O 1
ATOM 1463 N N . THR A 1 190 ? -7.980 3.563 -6.082 1.00 88.31 190 THR A N 1
ATOM 1464 C CA . THR A 1 190 ? -8.207 4.338 -7.315 1.00 88.31 190 THR A CA 1
ATOM 1465 C C . THR A 1 190 ? -7.494 5.689 -7.273 1.00 88.31 190 THR A C 1
ATOM 1467 O O . THR A 1 190 ? -6.876 6.069 -8.267 1.00 88.31 190 THR A O 1
ATOM 1470 N N . SER A 1 191 ? -7.528 6.391 -6.132 1.00 85.44 191 SER A N 1
ATOM 1471 C CA . SER A 1 191 ? -6.763 7.632 -5.943 1.00 85.44 191 SER A CA 1
ATOM 1472 C C . SER A 1 191 ? -5.281 7.391 -6.173 1.00 85.44 191 SER A C 1
ATOM 1474 O O . SER A 1 191 ? -4.673 8.065 -6.998 1.00 85.44 191 SER A O 1
ATOM 1476 N N . LYS A 1 192 ? -4.717 6.370 -5.517 1.00 88.00 192 LYS A N 1
ATOM 1477 C CA . LYS A 1 192 ? -3.288 6.070 -5.624 1.00 88.00 192 LYS A CA 1
ATOM 1478 C C . LYS A 1 192 ? -2.883 5.690 -7.040 1.00 88.00 192 LYS A C 1
ATOM 1480 O O . LYS A 1 192 ? -1.923 6.247 -7.545 1.00 88.00 192 LYS A O 1
ATOM 1485 N N . LEU A 1 193 ? -3.651 4.848 -7.729 1.00 85.38 193 LEU A N 1
ATOM 1486 C CA . LEU A 1 193 ? -3.374 4.533 -9.135 1.00 85.38 193 LEU A CA 1
ATOM 1487 C C . LEU A 1 193 ? -3.473 5.760 -10.049 1.00 85.38 193 LEU A C 1
ATOM 1489 O O . LEU A 1 193 ? -2.731 5.861 -11.022 1.00 85.38 193 LEU A O 1
ATOM 1493 N N . THR A 1 194 ? -4.368 6.700 -9.746 1.00 83.50 194 THR A N 1
ATOM 1494 C CA . THR A 1 194 ? -4.479 7.954 -10.502 1.00 83.50 194 THR A CA 1
ATOM 1495 C C . THR A 1 194 ? -3.270 8.856 -10.251 1.00 83.50 194 THR A C 1
ATOM 1497 O O . THR A 1 194 ? -2.703 9.375 -11.207 1.00 83.50 194 THR A O 1
ATOM 1500 N N . GLU A 1 195 ? -2.836 8.989 -8.994 1.00 83.19 195 GLU A N 1
ATOM 1501 C CA . GLU A 1 195 ? -1.614 9.712 -8.602 1.00 83.19 195 GLU A CA 1
ATOM 1502 C C . GLU A 1 195 ? -0.361 9.100 -9.239 1.00 83.19 195 GLU A C 1
ATOM 1504 O O . GLU A 1 195 ? 0.540 9.819 -9.657 1.00 83.19 195 GLU A O 1
ATOM 1509 N N . TRP A 1 196 ? -0.334 7.775 -9.377 1.00 82.62 196 TRP A N 1
ATOM 1510 C CA . TRP A 1 196 ? 0.733 7.035 -10.044 1.00 82.62 196 TRP A CA 1
ATOM 1511 C C . TRP A 1 196 ? 0.778 7.270 -11.552 1.00 82.62 196 TRP A C 1
ATOM 1513 O O . TRP A 1 196 ? 1.780 6.949 -12.173 1.00 82.62 196 TRP A O 1
ATOM 1523 N N . GLY A 1 197 ? -0.280 7.815 -12.158 1.00 79.62 197 GLY A N 1
ATOM 1524 C CA . GLY A 1 197 ? -0.384 7.937 -13.611 1.00 79.62 197 GLY A CA 1
ATOM 1525 C C . GLY A 1 197 ? -0.884 6.667 -14.307 1.00 79.62 197 GLY A C 1
ATOM 1526 O O . GLY A 1 197 ? -0.768 6.575 -15.525 1.00 79.62 197 GLY A O 1
ATOM 1527 N N . ALA A 1 198 ? -1.505 5.734 -13.573 1.00 81.44 198 ALA A N 1
ATOM 1528 C CA . ALA A 1 198 ? -2.095 4.491 -14.082 1.00 81.44 198 ALA A CA 1
ATOM 1529 C C . ALA A 1 198 ? -3.649 4.483 -14.059 1.00 81.44 198 ALA A C 1
ATOM 1531 O O . ALA A 1 198 ? -4.261 3.524 -13.572 1.00 81.44 198 ALA A O 1
ATOM 1532 N N . PRO A 1 199 ? -4.352 5.501 -14.606 1.00 75.56 199 PRO A N 1
ATOM 1533 C CA . PRO A 1 199 ? -5.814 5.590 -14.528 1.00 75.56 199 PRO A CA 1
ATOM 1534 C C . PRO A 1 199 ? -6.530 4.440 -15.248 1.00 75.56 199 PRO A C 1
ATOM 1536 O O . PRO A 1 199 ? -7.684 4.146 -14.954 1.00 75.56 199 PRO A O 1
ATOM 1539 N N . LYS A 1 200 ? -5.868 3.752 -16.182 1.00 74.00 200 LYS A N 1
ATOM 1540 C CA . LYS A 1 200 ? -6.450 2.594 -16.872 1.00 74.00 200 LYS A CA 1
ATOM 1541 C C . LYS A 1 200 ? -6.494 1.342 -16.000 1.00 74.00 200 LYS A C 1
ATOM 1543 O O . LYS A 1 200 ? -7.415 0.552 -16.166 1.00 74.00 200 LYS A O 1
ATOM 1548 N N . LEU A 1 201 ? -5.595 1.193 -15.024 1.00 77.25 201 LEU A N 1
ATOM 1549 C CA . LEU A 1 201 ? -5.682 0.119 -14.028 1.00 77.25 201 LEU A CA 1
ATOM 1550 C C . LEU A 1 201 ? -6.828 0.349 -13.031 1.00 77.25 201 LEU A C 1
ATOM 1552 O O . LEU A 1 201 ? -7.346 -0.611 -12.458 1.00 77.25 201 LEU A O 1
ATOM 1556 N N . ALA A 1 202 ? -7.293 1.597 -12.882 1.00 74.69 202 ALA A N 1
ATOM 1557 C CA . ALA A 1 202 ? -8.414 1.942 -12.008 1.00 74.69 202 ALA A CA 1
ATOM 1558 C C . ALA A 1 202 ? -9.695 1.149 -12.331 1.00 74.69 202 ALA A C 1
ATOM 1560 O O . ALA A 1 202 ? -10.451 0.808 -11.422 1.00 74.69 202 ALA A O 1
ATOM 1561 N N . ILE A 1 203 ? -9.911 0.772 -13.600 1.00 78.25 203 ILE A N 1
ATOM 1562 C CA . ILE A 1 203 ? -11.089 -0.008 -14.022 1.00 78.25 203 ILE A CA 1
ATOM 1563 C C . ILE A 1 203 ? -11.137 -1.402 -13.375 1.00 78.25 203 ILE A C 1
ATOM 1565 O O . ILE A 1 203 ? -12.208 -1.990 -13.238 1.00 78.25 203 ILE A O 1
ATOM 1569 N N . PHE A 1 204 ? -9.983 -1.938 -12.969 1.00 83.00 204 PHE A N 1
ATOM 1570 C CA . PHE A 1 204 ? -9.860 -3.264 -12.367 1.00 83.00 204 PHE A CA 1
ATOM 1571 C C . PHE A 1 204 ? -9.900 -3.236 -10.836 1.00 83.00 204 PHE A C 1
ATOM 1573 O O . PHE A 1 204 ? -10.056 -4.290 -10.214 1.00 83.00 204 PHE A O 1
ATOM 1580 N N . VAL A 1 205 ? -9.817 -2.053 -10.218 1.00 85.19 205 VAL A N 1
ATOM 1581 C CA . VAL A 1 205 ? -9.698 -1.893 -8.760 1.00 85.19 205 VAL A CA 1
ATOM 1582 C C . VAL A 1 205 ? -10.896 -2.464 -8.019 1.00 85.19 205 VAL A C 1
ATOM 1584 O O . VAL A 1 205 ? -10.712 -3.168 -7.030 1.00 85.19 205 VAL A O 1
ATOM 1587 N N . GLY A 1 206 ? -12.119 -2.215 -8.493 1.00 81.62 206 GLY A N 1
ATOM 1588 C CA . GLY A 1 206 ? -13.323 -2.707 -7.817 1.00 81.62 206 GLY A CA 1
ATOM 1589 C C . GLY A 1 206 ? -13.334 -4.234 -7.667 1.00 81.62 206 GLY A C 1
ATOM 1590 O O . GLY A 1 206 ? -13.706 -4.748 -6.611 1.00 81.62 206 GLY A O 1
ATOM 1591 N N . ALA A 1 207 ? -12.872 -4.952 -8.697 1.00 81.06 207 ALA A N 1
ATOM 1592 C CA . ALA A 1 207 ? -12.721 -6.406 -8.668 1.00 81.06 207 ALA A CA 1
ATOM 1593 C C . ALA A 1 207 ? -11.521 -6.841 -7.812 1.00 81.06 207 ALA A C 1
ATOM 1595 O O . ALA A 1 207 ? -11.652 -7.765 -7.011 1.00 81.06 207 ALA A O 1
ATOM 1596 N N . ALA A 1 208 ? -10.384 -6.147 -7.936 1.00 87.12 208 ALA A N 1
ATOM 1597 C CA . ALA A 1 208 ? -9.181 -6.411 -7.148 1.00 87.12 208 ALA A CA 1
ATOM 1598 C C . ALA A 1 208 ? -9.472 -6.341 -5.641 1.00 87.12 208 ALA A C 1
ATOM 1600 O O . ALA A 1 208 ? -9.161 -7.266 -4.895 1.00 87.12 208 ALA A O 1
ATOM 1601 N N . VAL A 1 209 ? -10.146 -5.274 -5.204 1.00 90.38 209 VAL A N 1
ATOM 1602 C CA . VAL A 1 209 ? -10.535 -5.067 -3.806 1.00 90.38 209 VAL A CA 1
ATOM 1603 C C . VAL A 1 209 ? -11.535 -6.126 -3.358 1.00 90.38 209 VAL A C 1
ATOM 1605 O O . VAL A 1 209 ? -11.360 -6.693 -2.285 1.00 90.38 209 VAL A O 1
ATOM 1608 N N . ALA A 1 210 ? -12.558 -6.432 -4.164 1.00 86.62 210 ALA A N 1
ATOM 1609 C CA . ALA A 1 210 ? -13.549 -7.452 -3.815 1.00 86.62 210 ALA A CA 1
ATOM 1610 C C . ALA A 1 210 ? -12.901 -8.811 -3.514 1.00 86.62 210 ALA A C 1
ATOM 1612 O O . ALA A 1 210 ? -13.268 -9.459 -2.538 1.00 86.62 210 ALA A O 1
ATOM 1613 N N . ILE A 1 211 ? -11.914 -9.207 -4.324 1.00 86.88 211 ILE A N 1
ATOM 1614 C CA . ILE A 1 211 ? -11.138 -10.437 -4.124 1.00 86.88 211 ILE A CA 1
ATOM 1615 C C . ILE A 1 211 ? -10.251 -10.317 -2.880 1.00 86.88 211 ILE A C 1
ATOM 1617 O O . ILE A 1 211 ? -10.198 -11.235 -2.066 1.00 86.88 211 ILE A O 1
ATOM 1621 N N . ALA A 1 212 ? -9.572 -9.184 -2.707 1.00 90.94 212 ALA A N 1
ATOM 1622 C CA . ALA A 1 212 ? -8.611 -8.985 -1.628 1.00 90.94 212 ALA A CA 1
ATOM 1623 C C . ALA A 1 212 ? -9.241 -8.931 -0.224 1.00 90.94 212 ALA A C 1
ATOM 1625 O O . ALA A 1 212 ? -8.558 -9.225 0.7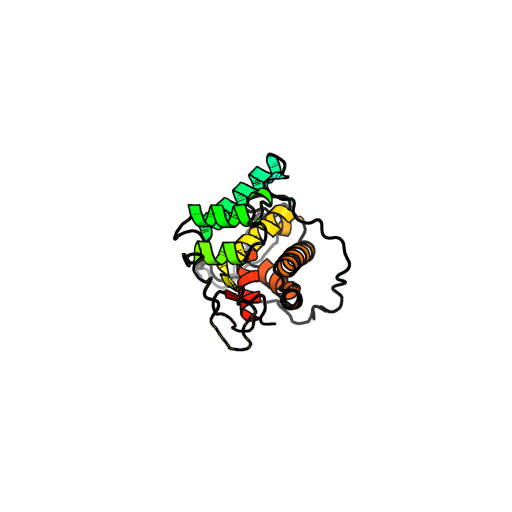53 1.00 90.94 212 ALA A O 1
ATOM 1626 N N . LEU A 1 213 ? -10.537 -8.618 -0.101 1.00 89.12 213 LEU A N 1
ATOM 1627 C CA . LEU A 1 213 ? -11.249 -8.569 1.187 1.00 89.12 213 LEU A CA 1
ATOM 1628 C C . LEU A 1 213 ? -11.302 -9.907 1.943 1.00 89.12 213 LEU A C 1
ATOM 1630 O O . LEU A 1 213 ? -11.635 -9.913 3.128 1.00 89.12 213 LEU A O 1
ATOM 1634 N N . ASP A 1 214 ? -10.998 -11.024 1.283 1.00 88.00 214 ASP A N 1
ATOM 1635 C CA . ASP A 1 214 ? -10.896 -12.351 1.902 1.00 88.00 214 ASP A CA 1
ATOM 1636 C C . ASP A 1 214 ? -9.477 -12.707 2.376 1.00 88.00 214 ASP A C 1
ATOM 1638 O O . ASP A 1 214 ? -9.246 -13.801 2.894 1.00 88.00 214 ASP A O 1
ATOM 1642 N N . TYR A 1 215 ? -8.523 -11.786 2.234 1.00 88.75 215 TYR A N 1
ATOM 1643 C CA . TYR A 1 215 ? -7.120 -12.005 2.560 1.00 88.75 215 TYR A CA 1
ATOM 1644 C C . TYR A 1 215 ? -6.661 -11.128 3.722 1.00 88.75 215 TYR A C 1
ATOM 1646 O O . TYR A 1 215 ? -7.181 -10.040 3.962 1.00 88.75 215 TYR A O 1
ATOM 1654 N N . SER A 1 216 ? -5.651 -11.606 4.452 1.00 86.06 216 SER A N 1
ATOM 1655 C CA . SER A 1 216 ? -5.021 -10.847 5.537 1.00 86.06 216 SER A CA 1
ATOM 1656 C C . SER A 1 216 ? -4.188 -9.677 5.016 1.00 86.06 216 SER A C 1
ATOM 1658 O O . SER A 1 216 ? -4.187 -8.616 5.631 1.00 86.06 216 SER A O 1
ATOM 1660 N N . ASP A 1 217 ? -3.500 -9.879 3.889 1.00 90.44 217 ASP A N 1
ATOM 1661 C CA . ASP A 1 217 ? -2.704 -8.867 3.195 1.00 90.44 217 ASP A CA 1
ATOM 1662 C C . ASP A 1 217 ? -3.470 -8.372 1.962 1.00 90.44 217 ASP A C 1
ATOM 1664 O O . ASP A 1 217 ? -3.403 -8.948 0.872 1.00 90.44 217 ASP A O 1
ATOM 1668 N N . ILE A 1 218 ? -4.280 -7.340 2.185 1.00 92.75 218 ILE A N 1
ATOM 1669 C CA . ILE A 1 218 ? -5.206 -6.808 1.185 1.00 92.75 218 ILE A CA 1
ATOM 1670 C C . ILE A 1 218 ? -4.438 -6.073 0.089 1.00 92.75 218 ILE A C 1
ATOM 1672 O O . ILE A 1 218 ? -4.683 -6.309 -1.092 1.00 92.75 218 ILE A O 1
ATOM 1676 N N . GLY A 1 219 ? -3.489 -5.216 0.466 1.00 94.25 219 GLY A N 1
ATOM 1677 C CA . GLY A 1 219 ? -2.661 -4.449 -0.458 1.00 94.25 219 GLY A CA 1
ATOM 1678 C C . GLY A 1 219 ? -1.862 -5.346 -1.395 1.00 94.25 219 GLY A C 1
ATOM 1679 O O . GLY A 1 219 ? -1.921 -5.139 -2.607 1.00 94.25 219 GLY A O 1
ATOM 1680 N N . ALA A 1 220 ? -1.197 -6.389 -0.881 1.00 94.31 220 ALA A N 1
ATOM 1681 C CA . ALA A 1 220 ? -0.463 -7.330 -1.728 1.00 94.31 220 ALA A CA 1
ATOM 1682 C C . ALA A 1 220 ? -1.383 -8.040 -2.729 1.00 94.31 220 ALA A C 1
ATOM 1684 O O . ALA A 1 220 ? -1.056 -8.143 -3.908 1.00 94.31 220 ALA A O 1
ATOM 1685 N N . LYS A 1 221 ? -2.575 -8.474 -2.300 1.00 95.62 221 LYS A N 1
ATOM 1686 C CA . LYS A 1 221 ? -3.526 -9.157 -3.192 1.00 95.62 221 LYS A CA 1
ATOM 1687 C C . LYS A 1 221 ? -4.138 -8.241 -4.240 1.00 95.62 221 LYS A C 1
ATOM 1689 O O . LYS A 1 221 ? -4.379 -8.687 -5.360 1.00 95.62 221 LYS A O 1
ATOM 1694 N N . ILE A 1 222 ? -4.346 -6.968 -3.912 1.00 95.19 222 ILE A N 1
ATOM 1695 C CA . ILE A 1 222 ? -4.717 -5.959 -4.906 1.00 95.19 222 ILE A CA 1
ATOM 1696 C C . ILE A 1 222 ? -3.584 -5.799 -5.921 1.00 95.19 222 ILE A C 1
ATOM 1698 O O . ILE A 1 222 ? -3.845 -5.877 -7.117 1.00 95.19 222 ILE A O 1
ATOM 1702 N N . ALA A 1 223 ? -2.341 -5.624 -5.466 1.00 95.00 223 ALA A N 1
ATOM 1703 C CA . ALA A 1 223 ? -1.187 -5.439 -6.344 1.00 95.00 223 ALA A CA 1
ATOM 1704 C C . ALA A 1 223 ? -0.964 -6.637 -7.284 1.00 95.00 223 ALA A C 1
ATOM 1706 O O . ALA A 1 223 ? -0.815 -6.443 -8.485 1.00 95.00 223 ALA A O 1
ATOM 1707 N N . GLU A 1 224 ? -1.032 -7.868 -6.769 1.00 93.56 224 GLU A N 1
ATOM 1708 C CA . GLU A 1 224 ? -0.966 -9.094 -7.578 1.00 93.56 224 GLU A CA 1
ATOM 1709 C C . GLU A 1 224 ? -2.089 -9.164 -8.623 1.00 93.56 224 GLU A C 1
ATOM 1711 O O . GLU A 1 224 ? -1.868 -9.562 -9.767 1.00 93.56 224 GLU A O 1
ATOM 1716 N N . TYR A 1 225 ? -3.314 -8.779 -8.249 1.00 92.38 225 TYR A N 1
ATOM 1717 C CA . TYR A 1 225 ? -4.422 -8.767 -9.197 1.00 92.38 225 TYR A CA 1
ATOM 1718 C C . TYR A 1 225 ? -4.204 -7.723 -10.295 1.00 92.38 225 TYR A C 1
ATOM 1720 O O . TYR A 1 225 ? -4.493 -8.007 -11.456 1.00 92.38 225 TYR A O 1
ATOM 1728 N N . LEU A 1 226 ? -3.699 -6.536 -9.949 1.00 89.75 226 LEU A N 1
ATOM 1729 C CA . LEU A 1 226 ? -3.401 -5.480 -10.916 1.00 89.75 226 LEU A CA 1
ATOM 1730 C C . LEU A 1 226 ? -2.267 -5.880 -11.873 1.00 89.75 226 LEU A C 1
ATOM 1732 O O . LEU A 1 226 ? -2.451 -5.713 -13.073 1.00 89.75 226 LEU A O 1
ATOM 1736 N N . ASP A 1 227 ? -1.183 -6.493 -11.380 1.00 90.56 227 ASP A N 1
ATOM 1737 C CA . ASP A 1 227 ? -0.120 -7.110 -12.204 1.00 90.56 227 ASP A CA 1
ATOM 1738 C C . ASP A 1 227 ? -0.729 -8.124 -13.193 1.00 90.56 227 ASP A C 1
ATOM 1740 O O . ASP A 1 227 ? -0.501 -8.066 -14.394 1.00 90.56 227 ASP A O 1
ATOM 1744 N N . SER A 1 228 ? -1.675 -8.968 -12.758 1.00 88.81 228 SER A N 1
ATOM 1745 C CA . SER A 1 228 ? -2.353 -9.912 -13.669 1.00 88.81 228 SER A CA 1
ATOM 1746 C C . SER A 1 228 ? -3.174 -9.265 -14.806 1.00 88.81 228 SER A C 1
ATOM 1748 O O . SER A 1 228 ? -3.649 -9.977 -15.703 1.00 88.81 228 SER A O 1
ATOM 1750 N N . LYS A 1 229 ? -3.424 -7.950 -14.736 1.00 85.44 229 LYS A N 1
ATOM 1751 C CA . LYS A 1 229 ? -4.199 -7.161 -15.708 1.00 85.44 229 LYS A CA 1
ATOM 1752 C C . LYS A 1 229 ? -3.363 -6.151 -16.475 1.00 85.44 229 LYS A C 1
ATOM 1754 O O . LYS A 1 229 ? -3.925 -5.488 -17.347 1.00 85.44 229 LYS A O 1
ATOM 1759 N N . ASP A 1 230 ? -2.080 -6.048 -16.163 1.00 80.69 230 ASP A N 1
ATOM 1760 C CA . ASP A 1 230 ? -1.172 -5.193 -16.895 1.00 80.69 230 ASP A CA 1
ATOM 1761 C C . ASP A 1 230 ? -0.735 -5.861 -18.234 1.00 80.69 230 ASP A C 1
ATOM 1763 O O . ASP A 1 230 ? -1.386 -6.775 -18.746 1.00 80.69 230 ASP A O 1
ATOM 1767 N N . SER A 1 231 ? 0.296 -5.343 -18.889 1.00 78.31 231 SER A N 1
ATOM 1768 C CA . SER A 1 231 ? 0.714 -5.566 -20.278 1.00 78.31 231 SER A CA 1
ATOM 1769 C C . SER A 1 231 ? 1.716 -6.696 -20.312 1.00 78.31 231 SER A C 1
ATOM 1771 O O . SER A 1 231 ? 1.858 -7.373 -21.335 1.00 78.31 231 SER A O 1
ATOM 1773 N N . LYS A 1 232 ? 2.356 -6.947 -19.166 1.00 81.94 232 LYS A N 1
ATOM 1774 C CA . LYS A 1 232 ? 3.286 -8.031 -18.920 1.00 81.94 232 LYS A CA 1
ATOM 1775 C C . LYS A 1 232 ? 2.797 -8.828 -17.703 1.00 81.94 232 LYS A C 1
ATOM 1777 O O . LYS A 1 232 ? 3.490 -8.873 -16.690 1.00 81.94 232 LYS A O 1
ATOM 1782 N N . PRO A 1 233 ? 1.669 -9.557 -17.834 1.00 85.94 233 PRO A N 1
ATOM 1783 C CA . PRO A 1 233 ? 0.966 -10.100 -16.684 1.00 85.94 233 PRO A CA 1
ATOM 1784 C C . PRO A 1 233 ? 1.783 -11.088 -15.855 1.00 85.94 233 PRO A C 1
ATOM 1786 O O . PRO A 1 233 ? 2.347 -12.046 -16.395 1.00 85.94 233 PRO A O 1
ATOM 1789 N N . ASN A 1 234 ? 1.667 -10.972 -14.534 1.00 87.88 234 ASN A N 1
ATOM 1790 C CA . ASN A 1 234 ? 2.245 -11.867 -13.527 1.00 87.88 234 ASN A CA 1
ATOM 1791 C C . ASN A 1 234 ? 3.779 -11.905 -13.560 1.00 87.88 234 ASN A C 1
ATOM 1793 O O . ASN A 1 234 ? 4.386 -12.967 -13.379 1.00 87.88 234 ASN A O 1
ATOM 1797 N N . ASN A 1 235 ? 4.414 -10.766 -13.827 1.00 83.62 235 ASN A N 1
ATOM 1798 C CA . ASN A 1 235 ? 5.871 -10.664 -13.857 1.00 83.62 235 ASN A CA 1
ATOM 1799 C C . ASN A 1 235 ? 6.461 -10.147 -12.526 1.00 83.62 235 ASN A C 1
ATOM 1801 O O . ASN A 1 235 ? 7.687 -10.081 -12.396 1.00 83.62 235 ASN A O 1
ATOM 1805 N N . GLY A 1 236 ? 5.615 -9.811 -11.541 1.00 87.06 236 GLY A N 1
ATOM 1806 C CA . GLY A 1 236 ? 6.025 -9.241 -10.257 1.00 87.06 236 GLY A CA 1
ATOM 1807 C C . GLY A 1 236 ? 6.218 -7.722 -10.280 1.00 87.06 236 GLY A C 1
ATOM 1808 O O . GLY A 1 236 ? 6.755 -7.160 -9.322 1.00 87.06 236 GLY A O 1
ATOM 1809 N N . TRP A 1 237 ? 5.781 -7.057 -11.346 1.00 88.31 237 TRP A N 1
ATOM 1810 C CA . TRP A 1 237 ? 5.832 -5.617 -11.558 1.00 88.31 237 TRP A CA 1
ATOM 1811 C C . TRP A 1 237 ? 4.458 -5.123 -11.998 1.00 88.31 237 TRP A C 1
ATOM 1813 O O . TRP A 1 237 ? 3.686 -5.867 -12.577 1.00 88.31 237 TRP A O 1
ATOM 1823 N N . ILE A 1 238 ? 4.157 -3.864 -11.701 1.00 86.75 238 ILE A N 1
ATOM 1824 C CA . ILE A 1 238 ? 2.993 -3.168 -12.244 1.00 86.75 238 ILE A CA 1
ATOM 1825 C C . ILE A 1 238 ? 3.517 -2.079 -13.162 1.00 86.75 238 ILE A C 1
ATOM 1827 O O . ILE A 1 238 ? 4.215 -1.168 -12.703 1.00 86.75 238 ILE A O 1
ATOM 1831 N N . GLU A 1 239 ? 3.186 -2.175 -14.443 1.00 83.31 239 GLU A N 1
ATOM 1832 C CA . GLU A 1 239 ? 3.552 -1.166 -15.434 1.00 83.31 239 GLU A CA 1
ATOM 1833 C C . GLU A 1 239 ? 2.561 0.002 -15.415 1.00 83.31 239 GLU A C 1
ATOM 1835 O O . GLU A 1 239 ? 1.345 -0.171 -15.405 1.00 83.31 239 GLU A O 1
ATOM 1840 N N . ILE A 1 240 ? 3.077 1.227 -15.363 1.00 77.56 240 ILE A N 1
ATOM 1841 C CA . ILE A 1 240 ? 2.249 2.419 -15.150 1.00 77.56 240 ILE A CA 1
ATOM 1842 C C . ILE A 1 240 ? 1.834 3.068 -16.479 1.00 77.56 240 ILE A C 1
ATOM 1844 O O . ILE A 1 240 ? 0.742 3.627 -16.569 1.00 77.56 240 ILE A O 1
ATOM 1848 N N . TYR A 1 241 ? 2.663 2.953 -17.525 1.00 65.19 241 TYR A N 1
ATOM 1849 C CA . TYR A 1 241 ? 2.482 3.665 -18.801 1.00 65.19 241 TYR A CA 1
ATOM 1850 C C . TYR A 1 241 ? 2.089 2.788 -20.001 1.00 65.19 241 TYR A C 1
ATOM 1852 O O . TYR A 1 241 ? 1.768 3.340 -21.052 1.00 65.19 241 TYR A O 1
ATOM 1860 N N . GLU A 1 242 ? 2.070 1.456 -19.881 1.00 52.09 242 GLU A N 1
ATOM 1861 C CA . GLU A 1 242 ? 1.817 0.561 -21.028 1.00 52.09 242 GLU A CA 1
ATOM 1862 C C . GLU A 1 242 ? 0.325 0.274 -21.339 1.00 52.09 242 GLU A C 1
ATOM 1864 O O . GLU A 1 242 ? 0.037 -0.475 -22.275 1.00 52.09 242 GLU A O 1
ATOM 1869 N N . PHE A 1 243 ? -0.643 0.890 -20.645 1.00 45.62 243 PHE A N 1
ATOM 1870 C CA . PHE A 1 243 ? -2.083 0.710 -20.942 1.00 45.62 243 PHE A CA 1
ATOM 1871 C C . PHE A 1 243 ? -2.656 1.839 -21.754 1.00 45.62 243 PHE A C 1
ATOM 1873 O O . PHE A 1 243 ? -2.334 3.019 -21.487 1.00 45.62 243 PHE A O 1
#